Protein AF-0000000085059581 (afdb_homodimer)

Organism: Heterostelium pallidum (strain ATCC 26659 / Pp 5 / PN500) (NCBI:txid670386)

Sequence (306 aa):
MNYNNNEIIKHIQSLVDLETECWNKQNIIPFLNMIHPDMVWPFPPTDRDHDPTTWVFIMGRFNFERWKSMYDEIFSNHYLSHNIRKTLNIKVSKEEDAALAVVDIDTLWIENKTGKPFHWKGRVCKIYTKMTDNKWLFYSQTGALDYSFIKQEMNYNNNEIIKHIQSLVDLETECWNKQNIIPFLNMIHPDMVWPFPPTDRDHDPTTWVFIMGRFNFERWKSMYDEIFSNHYLSHNIRKTLNIKVSKEEDAALAVVDIDTLWIENKTGKPFHWKGRVCKIYTKMTDNKWLFYSQTGALDYSFIKQE

Solvent-accessible surface area (backbone atoms only — not comparable to full-atom values): 16461 Å² total; per-residue (Å²): 131,61,70,67,52,54,55,49,48,53,50,52,50,49,54,56,48,45,42,55,48,18,63,76,67,65,44,58,61,71,43,60,68,36,44,34,74,70,22,46,52,58,31,38,84,43,33,70,46,77,56,61,86,64,40,40,51,83,69,25,34,55,40,72,67,64,52,48,52,54,53,48,47,48,56,73,47,26,46,79,74,46,75,48,71,45,78,77,47,71,50,66,19,91,77,68,30,21,36,37,37,28,31,40,38,42,34,34,32,30,30,68,88,79,61,48,77,49,71,50,49,27,38,27,40,40,31,31,25,47,44,97,87,68,47,70,25,44,44,42,50,53,39,45,31,57,60,88,76,62,74,77,122,131,60,69,68,52,55,55,48,48,53,50,52,49,51,55,55,49,46,41,54,47,17,62,75,67,67,45,57,61,71,45,60,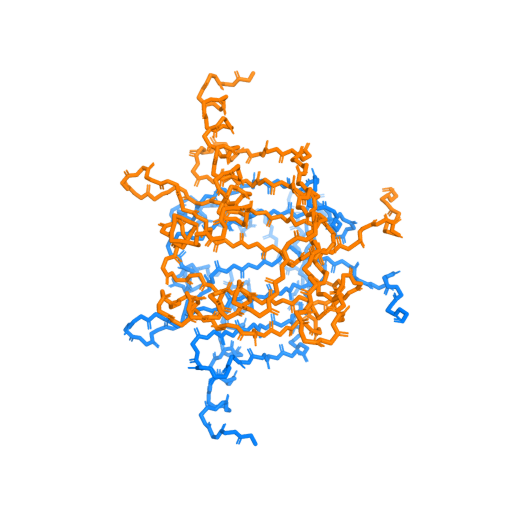70,35,42,35,75,68,22,47,51,57,30,40,85,43,34,70,44,78,57,62,87,62,41,42,54,85,71,25,33,55,39,73,68,63,53,48,52,54,53,48,48,48,54,73,47,28,46,76,74,44,76,47,73,44,77,77,48,71,49,66,17,90,78,68,30,20,36,39,38,27,31,40,37,42,33,33,30,31,30,68,90,79,60,48,79,48,74,50,50,26,38,28,40,39,29,32,25,46,42,96,87,68,47,70,25,44,45,42,50,54,40,45,32,56,59,87,76,60,75,75,122

Radius of gyration: 19.6 Å; Cα contacts (8 Å, |Δi|>4): 640; chains: 2; bounding box: 45×64×43 Å

Secondary structure (DSSP, 8-state):
--HHHHHHHHHHHHHHHHHHHHHHHT--HHHHHTB-TT-EEEE-SSTT--SGGG-EEEEEE--HHHHHHHHHHHHHHEEEEEEEEEEEEEEE-TTSSEEEEEEEEEEEEEETTT--EEEEEEEEEEEEEE-TTS-EEEEEEPPPB--TT----/--HHHHHHHHHHHHHHHHHHHHHHHT--HHHHHTB-TT-EEEE-SSTT--SGGG-EEEEEE--HHHHHHHHHHHHHHEEEEEEEEEEEEEEE-TTSSEEEEEEEEEEEEEETTT--EEEEEEEEEEEEEE-TTS-EEEEEEPPPB--TT----

Structure (mmCIF, N/CA/C/O backbone):
data_AF-0000000085059581-model_v1
#
loop_
_entity.id
_entity.type
_entity.pdbx_description
1 polymer 'SnoaL-like domain-containing protein'
#
loop_
_atom_site.group_PDB
_atom_site.id
_atom_site.type_symbol
_atom_site.label_atom_id
_atom_site.label_alt_id
_atom_site.label_comp_id
_atom_site.label_asym_id
_atom_site.label_entity_id
_atom_site.label_seq_id
_atom_site.pdbx_PDB_ins_code
_atom_site.Cartn_x
_atom_site.Cartn_y
_atom_site.Cartn_z
_atom_site.occupancy
_atom_site.B_iso_or_equiv
_atom_site.auth_seq_id
_atom_site.auth_comp_id
_atom_site.auth_asym_id
_atom_site.auth_atom_id
_atom_site.pdbx_PDB_model_num
ATOM 1 N N . MET A 1 1 ? 15.859 -14.836 17.203 1 47.12 1 MET A N 1
ATOM 2 C CA . MET A 1 1 ? 15.734 -13.633 16.391 1 47.12 1 MET A CA 1
ATOM 3 C C . MET A 1 1 ? 17.109 -13.156 15.906 1 47.12 1 MET A C 1
ATOM 5 O O . MET A 1 1 ? 18.047 -13.055 16.703 1 47.12 1 MET A O 1
ATOM 9 N N . ASN A 1 2 ? 17.297 -13.164 14.539 1 61.75 2 ASN A N 1
ATOM 10 C CA . ASN A 1 2 ? 18.594 -12.789 13.969 1 61.75 2 ASN A CA 1
ATOM 11 C C . ASN A 1 2 ? 19 -11.375 14.367 1 61.75 2 ASN A C 1
ATOM 13 O O . ASN A 1 2 ? 18.156 -10.469 14.383 1 61.75 2 ASN A O 1
ATOM 17 N N . TYR A 1 3 ? 20.094 -11.227 15.016 1 67.5 3 TYR A N 1
ATOM 18 C CA . TYR A 1 3 ? 20.688 -9.961 15.445 1 67.5 3 TYR A CA 1
ATOM 19 C C . TYR A 1 3 ? 20.438 -8.867 14.414 1 67.5 3 TYR A C 1
ATOM 21 O O . TYR A 1 3 ? 20.109 -7.73 14.773 1 67.5 3 TYR A O 1
ATOM 29 N N . ASN A 1 4 ? 20.5 -9.148 13.258 1 79.19 4 ASN A N 1
ATOM 30 C CA . ASN A 1 4 ? 20.312 -8.195 12.172 1 79.19 4 ASN A CA 1
ATOM 31 C C . ASN A 1 4 ? 18.859 -7.719 12.094 1 79.19 4 ASN A C 1
ATOM 33 O O . ASN A 1 4 ? 18.594 -6.535 11.867 1 79.19 4 ASN A O 1
ATOM 37 N N . ASN A 1 5 ? 18.031 -8.602 12.539 1 87.31 5 ASN A N 1
ATOM 38 C CA . ASN A 1 5 ? 16.609 -8.242 12.539 1 87.31 5 ASN A CA 1
ATOM 39 C C . ASN A 1 5 ? 16.297 -7.242 13.656 1 87.31 5 ASN A C 1
ATOM 41 O O . ASN A 1 5 ? 15.516 -6.309 13.453 1 87.31 5 ASN A O 1
ATOM 45 N N . ASN A 1 6 ? 16.984 -7.375 14.695 1 92.69 6 ASN A N 1
ATOM 46 C CA . ASN A 1 6 ? 16.734 -6.461 15.812 1 92.69 6 ASN A CA 1
ATOM 47 C C . ASN A 1 6 ? 17.188 -5.043 15.477 1 92.69 6 ASN A C 1
ATOM 49 O O . ASN A 1 6 ? 16.516 -4.074 15.82 1 92.69 6 ASN A O 1
ATOM 53 N N . GLU A 1 7 ? 18.312 -4.949 14.875 1 96.31 7 GLU A N 1
ATOM 54 C CA . GLU A 1 7 ? 18.828 -3.635 14.492 1 96.31 7 GLU A CA 1
ATOM 55 C C . GLU A 1 7 ? 17.922 -2.967 13.461 1 96.31 7 GLU A C 1
ATOM 57 O O . GLU A 1 7 ? 17.688 -1.756 13.516 1 96.31 7 GLU A O 1
ATOM 62 N N . ILE A 1 8 ? 17.422 -3.742 12.562 1 97.88 8 ILE A N 1
ATOM 63 C CA . ILE A 1 8 ? 16.516 -3.211 11.555 1 97.88 8 ILE A CA 1
ATOM 64 C C . ILE A 1 8 ? 15.227 -2.744 12.227 1 97.88 8 ILE A C 1
ATOM 66 O O . ILE A 1 8 ? 14.719 -1.662 11.922 1 97.88 8 ILE A O 1
ATOM 70 N N . ILE A 1 9 ? 14.711 -3.521 13.133 1 98.38 9 ILE A N 1
ATOM 71 C CA . ILE A 1 9 ? 13.484 -3.191 13.852 1 98.38 9 ILE A CA 1
ATOM 72 C C . ILE A 1 9 ? 13.664 -1.868 14.594 1 98.38 9 ILE A C 1
ATOM 74 O O . ILE A 1 9 ? 12.789 -0.997 14.539 1 98.38 9 ILE A O 1
ATOM 78 N N . LYS A 1 10 ? 14.758 -1.68 15.242 1 98.19 10 LYS A N 1
ATOM 79 C CA . LYS A 1 10 ? 15.039 -0.43 15.945 1 98.19 10 LYS A CA 1
ATOM 80 C C . LYS A 1 10 ? 15.102 0.744 14.969 1 98.19 10 LYS A C 1
ATOM 82 O O . LYS A 1 10 ? 14.609 1.832 15.266 1 98.19 10 LYS A O 1
ATOM 87 N N . HIS A 1 11 ? 15.742 0.486 13.898 1 98.44 11 HIS A N 1
ATOM 88 C CA . HIS A 1 11 ? 15.844 1.537 12.891 1 98.44 11 HIS A CA 1
ATOM 89 C C . HIS A 1 11 ? 14.477 1.925 12.352 1 98.44 11 HIS A C 1
ATOM 91 O O . HIS A 1 11 ? 14.156 3.111 12.242 1 98.44 11 HIS A O 1
ATOM 97 N N . ILE A 1 12 ? 13.633 0.975 12.016 1 98.69 12 ILE A N 1
ATOM 98 C CA . ILE A 1 12 ? 12.289 1.237 11.516 1 98.69 12 ILE A CA 1
ATOM 99 C C . ILE A 1 12 ? 11.484 1.986 12.578 1 98.69 12 ILE A C 1
ATOM 101 O O . ILE A 1 12 ? 10.781 2.949 12.266 1 98.69 12 ILE A O 1
ATOM 105 N N . GLN A 1 13 ? 11.562 1.557 13.805 1 98.75 13 GLN A N 1
ATOM 106 C CA . GLN A 1 13 ? 10.914 2.287 14.891 1 98.75 13 GLN A CA 1
ATOM 107 C C . GLN A 1 13 ? 11.352 3.748 14.906 1 98.75 13 GLN A C 1
ATOM 109 O O . GLN A 1 13 ? 10.539 4.645 15.125 1 98.75 13 GLN A O 1
ATOM 114 N N . SER A 1 14 ? 12.633 3.961 14.75 1 98.69 14 SER A N 1
ATOM 115 C CA . SER A 1 14 ? 13.141 5.332 14.758 1 98.69 14 SER A CA 1
ATOM 116 C C . SER A 1 14 ? 12.523 6.152 13.633 1 98.69 14 SER A C 1
ATOM 118 O O . SER A 1 14 ? 12.297 7.355 13.789 1 98.69 14 SER A O 1
ATOM 120 N N . LEU A 1 15 ? 12.297 5.578 12.461 1 98.56 15 LEU A N 1
ATOM 121 C CA . LEU A 1 15 ? 11.641 6.273 11.359 1 98.56 15 LEU A CA 1
ATOM 122 C C . LEU A 1 15 ? 10.195 6.605 11.703 1 98.56 15 LEU A C 1
ATOM 124 O O . LEU A 1 15 ? 9.703 7.688 11.383 1 98.56 15 LEU A O 1
ATOM 128 N N . VAL A 1 16 ? 9.484 5.668 12.359 1 98.62 16 VAL A N 1
ATOM 129 C CA . VAL A 1 16 ? 8.133 5.93 12.844 1 98.62 16 VAL A CA 1
ATOM 130 C C . VAL A 1 16 ? 8.156 7.094 13.836 1 98.62 16 VAL A C 1
ATOM 132 O O . VAL A 1 16 ? 7.332 8.008 13.742 1 98.62 16 VAL A O 1
ATOM 135 N N . ASP A 1 17 ? 9.109 7.059 14.742 1 98.62 17 ASP A N 1
ATOM 136 C CA . ASP A 1 17 ? 9.242 8.102 15.75 1 98.62 17 ASP A CA 1
ATOM 137 C C . ASP A 1 17 ? 9.547 9.453 15.109 1 98.62 17 ASP A C 1
ATOM 139 O O . ASP A 1 17 ? 9.086 10.492 15.578 1 98.62 17 ASP A O 1
ATOM 143 N N . LEU A 1 18 ? 10.398 9.422 14.117 1 98.62 18 LEU A N 1
ATOM 144 C CA . LEU A 1 18 ? 10.75 10.648 13.414 1 98.62 18 LEU A CA 1
ATOM 145 C C . LEU A 1 18 ? 9.5 11.328 12.852 1 98.62 18 LEU A C 1
ATOM 147 O O . LEU A 1 18 ? 9.352 12.547 12.961 1 98.62 18 LEU A O 1
ATOM 151 N N . GLU A 1 19 ? 8.641 10.562 12.227 1 97.69 19 GLU A N 1
ATOM 152 C CA . GLU A 1 19 ? 7.395 11.125 11.734 1 97.69 19 GLU A CA 1
ATOM 153 C C . GLU A 1 19 ? 6.582 11.75 12.859 1 97.69 19 GLU A C 1
ATOM 155 O O . GLU A 1 19 ? 6.055 12.859 12.711 1 97.69 19 GLU A O 1
ATOM 160 N N . THR A 1 20 ? 6.434 11.016 13.945 1 97.94 20 THR A N 1
ATOM 161 C CA . THR A 1 20 ? 5.715 11.516 15.109 1 97.94 20 THR A CA 1
ATOM 162 C C . THR A 1 20 ? 6.289 12.859 15.562 1 97.94 20 THR A C 1
ATOM 164 O O . THR A 1 20 ? 5.543 13.812 15.805 1 97.94 20 THR A O 1
ATOM 167 N N . GLU A 1 21 ? 7.578 12.922 15.625 1 98.25 21 GLU A N 1
ATOM 168 C CA . GLU A 1 21 ? 8.25 14.148 16.047 1 98.25 21 GLU A CA 1
ATOM 169 C C . GLU A 1 21 ? 8 15.289 15.062 1 98.25 21 GLU A C 1
ATOM 171 O O . GLU A 1 21 ? 7.855 16.438 15.469 1 98.25 21 GLU A O 1
ATOM 176 N N . CYS A 1 22 ? 8.016 14.992 13.805 1 98.19 22 CYS A N 1
ATOM 177 C CA . CYS A 1 22 ? 7.777 16 12.781 1 98.19 22 CYS A CA 1
ATOM 178 C C . CYS A 1 22 ? 6.41 16.656 12.961 1 98.19 22 CYS A C 1
ATOM 180 O O . CYS A 1 22 ? 6.273 17.875 12.828 1 98.19 22 CYS A O 1
ATOM 182 N N . TRP A 1 23 ? 5.371 15.836 13.242 1 97.38 23 TRP A N 1
ATOM 183 C CA . TRP A 1 23 ? 4.043 16.375 13.516 1 97.38 23 TRP A CA 1
ATOM 184 C C . TRP A 1 23 ? 4.051 17.234 14.773 1 97.38 23 TRP A C 1
ATOM 186 O O . TRP A 1 23 ? 3.535 18.359 14.766 1 97.38 23 TRP A O 1
ATOM 196 N N . ASN A 1 24 ? 4.672 16.734 15.836 1 98.12 24 ASN A N 1
ATOM 197 C CA . ASN A 1 24 ? 4.711 17.422 17.109 1 98.12 24 ASN A CA 1
ATOM 198 C C . ASN A 1 24 ? 5.395 18.781 17 1 98.12 24 ASN A C 1
ATOM 200 O O . ASN A 1 24 ? 4.934 19.766 17.578 1 98.12 24 ASN A O 1
ATOM 204 N N . LYS A 1 25 ? 6.461 18.812 16.25 1 98 25 LYS A N 1
ATOM 205 C CA . LYS A 1 25 ? 7.266 20.016 16.141 1 98 25 LYS A CA 1
ATOM 206 C C . LYS A 1 25 ? 6.809 20.875 14.969 1 98 25 LYS A C 1
ATOM 208 O O . LYS A 1 25 ? 7.344 21.953 14.734 1 98 25 LYS A O 1
ATOM 213 N N . GLN A 1 26 ? 5.879 20.344 14.188 1 97.19 26 GLN A N 1
ATOM 214 C CA . GLN A 1 26 ? 5.363 21.016 13 1 97.19 26 GLN A CA 1
ATOM 215 C C . GLN A 1 26 ? 6.496 21.406 12.055 1 97.19 26 GLN A C 1
ATOM 217 O O . GLN A 1 26 ? 6.551 22.547 11.594 1 97.19 26 GLN A O 1
ATOM 222 N N . ASN A 1 27 ? 7.438 20.578 11.922 1 97.81 27 ASN A N 1
ATOM 223 C CA . ASN A 1 27 ? 8.508 20.594 10.938 1 97.81 27 ASN A CA 1
ATOM 224 C C . ASN A 1 27 ? 8.516 19.312 10.102 1 97.81 27 ASN A C 1
ATOM 226 O O . ASN A 1 27 ? 9.094 18.312 10.508 1 97.81 27 ASN A O 1
ATOM 230 N N . ILE A 1 28 ? 7.996 19.453 8.852 1 97.94 28 ILE A N 1
ATOM 231 C CA . ILE A 1 28 ? 7.652 18.25 8.094 1 97.94 28 ILE A CA 1
ATOM 232 C C . ILE A 1 28 ? 8.859 17.781 7.285 1 97.94 28 ILE A C 1
ATOM 234 O O . ILE A 1 28 ? 8.859 16.688 6.734 1 97.94 28 ILE A O 1
ATOM 238 N N . ILE A 1 29 ? 9.906 18.516 7.227 1 98.5 29 ILE A N 1
ATOM 239 C CA . ILE A 1 29 ? 11.008 18.328 6.285 1 98.5 29 ILE A CA 1
ATOM 240 C C . ILE A 1 29 ? 11.68 16.984 6.531 1 98.5 29 ILE A C 1
ATOM 242 O O . ILE A 1 29 ? 11.891 16.203 5.594 1 98.5 29 ILE A O 1
ATOM 246 N N . PRO A 1 30 ? 12.016 16.656 7.797 1 98.5 30 PRO A N 1
ATOM 247 C CA . PRO A 1 30 ? 12.656 15.352 7.996 1 98.5 30 PRO A CA 1
ATOM 248 C C . PRO A 1 30 ? 11.789 14.188 7.535 1 98.5 30 PRO A C 1
ATOM 250 O O . PRO A 1 30 ? 12.305 13.203 6.996 1 98.5 30 PRO A O 1
ATOM 253 N N . PHE A 1 31 ? 10.469 14.258 7.766 1 98.56 31 PHE A N 1
ATOM 254 C CA . PHE A 1 31 ? 9.547 13.219 7.316 1 98.56 31 PHE A CA 1
ATOM 255 C C . PHE A 1 31 ? 9.539 13.125 5.797 1 98.56 31 PHE A C 1
ATOM 257 O O . PHE A 1 31 ? 9.672 12.031 5.238 1 98.56 31 PHE A O 1
ATOM 264 N N . LEU A 1 32 ? 9.453 14.234 5.094 1 98.62 32 LEU A N 1
ATOM 265 C CA . LEU A 1 32 ? 9.43 14.258 3.635 1 98.62 32 LEU A CA 1
ATOM 266 C C . LEU A 1 32 ? 10.711 13.656 3.066 1 98.62 32 LEU A C 1
ATOM 268 O O . LEU A 1 32 ? 10.688 13.016 2.012 1 98.62 32 LEU A O 1
ATOM 272 N N . ASN A 1 33 ? 11.797 13.812 3.773 1 98.44 33 ASN A N 1
ATOM 273 C CA . ASN A 1 33 ? 13.094 13.336 3.297 1 98.44 33 ASN A CA 1
ATOM 274 C C . ASN A 1 33 ? 13.18 11.812 3.352 1 98.44 33 ASN A C 1
ATOM 276 O O . ASN A 1 33 ? 14.055 11.211 2.713 1 98.44 33 ASN A O 1
ATOM 280 N N . MET A 1 34 ? 12.383 11.211 4.125 1 98.31 34 MET A N 1
ATOM 281 C CA . MET A 1 34 ? 12.477 9.758 4.211 1 98.31 34 MET A CA 1
ATOM 282 C C . MET A 1 34 ? 11.453 9.094 3.289 1 98.31 34 MET A C 1
ATOM 284 O O . MET A 1 34 ? 11.383 7.867 3.215 1 98.31 34 MET A O 1
ATOM 288 N N . ILE A 1 35 ? 10.625 9.812 2.562 1 98.56 35 ILE A N 1
ATOM 289 C CA . ILE A 1 35 ? 9.617 9.266 1.657 1 98.56 35 ILE A CA 1
ATOM 290 C C . ILE A 1 35 ? 10.273 8.852 0.344 1 98.56 35 ILE A C 1
ATOM 292 O O . ILE A 1 35 ? 11.117 9.578 -0.192 1 98.56 35 ILE A O 1
ATOM 296 N N . HIS A 1 36 ? 9.984 7.691 -0.13 1 98.56 36 HIS A N 1
ATOM 297 C CA . HIS A 1 36 ? 10.445 7.262 -1.444 1 98.56 36 HIS A CA 1
ATOM 298 C C . HIS A 1 36 ? 9.984 8.227 -2.531 1 98.56 36 HIS A C 1
ATOM 300 O O . HIS A 1 36 ? 8.82 8.617 -2.57 1 98.56 36 HIS A O 1
ATOM 306 N N . PRO A 1 37 ? 10.805 8.594 -3.455 1 97.31 37 PRO A N 1
ATOM 307 C CA . PRO A 1 37 ? 10.477 9.656 -4.414 1 97.31 37 PRO A CA 1
ATOM 308 C C . PRO A 1 37 ? 9.336 9.266 -5.355 1 97.31 37 PRO A C 1
ATOM 310 O O . PRO A 1 37 ? 8.727 10.133 -5.98 1 97.31 37 PRO A O 1
ATOM 313 N N . ASP A 1 38 ? 9.023 7.988 -5.469 1 98 38 ASP A N 1
ATOM 314 C CA . ASP A 1 38 ? 7.988 7.551 -6.398 1 98 38 ASP A CA 1
ATOM 315 C C . ASP A 1 38 ? 6.727 7.129 -5.648 1 98 38 ASP A C 1
ATOM 317 O O . ASP A 1 38 ? 5.855 6.461 -6.211 1 98 38 ASP A O 1
ATOM 321 N N . MET A 1 39 ? 6.633 7.504 -4.402 1 97.88 39 MET A N 1
ATOM 322 C CA . MET A 1 39 ? 5.508 7.078 -3.574 1 97.88 39 MET A CA 1
ATOM 323 C C . MET A 1 39 ? 4.199 7.68 -4.082 1 97.88 39 MET A C 1
ATOM 325 O O . MET A 1 39 ? 4.152 8.859 -4.441 1 97.88 39 MET A O 1
ATOM 329 N N . VAL A 1 40 ? 3.246 6.852 -4.18 1 96.88 40 VAL A N 1
ATOM 330 C CA . VAL A 1 40 ? 1.854 7.23 -4.402 1 96.88 40 VAL A CA 1
ATOM 331 C C . VAL A 1 40 ? 0.995 6.762 -3.232 1 96.88 40 VAL A C 1
ATOM 333 O O . VAL A 1 40 ? 1.164 5.645 -2.738 1 96.88 40 VAL A O 1
ATOM 336 N N . TRP A 1 41 ? 0.145 7.574 -2.816 1 93.62 41 TRP A N 1
ATOM 337 C CA . TRP A 1 41 ? -0.578 7.266 -1.587 1 93.62 41 TRP A CA 1
ATOM 338 C C . TRP A 1 41 ? -2.076 7.477 -1.77 1 93.62 41 TRP A C 1
ATOM 340 O O . TRP A 1 41 ? -2.592 8.57 -1.521 1 93.62 41 TRP A O 1
ATOM 350 N N . PRO A 1 42 ? -2.805 6.453 -2.18 1 95.31 42 PRO A N 1
ATOM 351 C CA . PRO A 1 42 ? -4.266 6.535 -2.094 1 95.31 42 PRO A CA 1
ATOM 352 C C . PRO A 1 42 ? -4.777 6.465 -0.657 1 95.31 42 PRO A C 1
ATOM 354 O O . PRO A 1 42 ? -4.215 5.738 0.167 1 95.31 42 PRO A O 1
ATOM 357 N N . PHE A 1 43 ? -5.863 7.18 -0.379 1 92.25 43 PHE A N 1
ATOM 358 C CA . PHE A 1 43 ? -6.387 7.285 0.978 1 92.25 43 PHE A CA 1
ATOM 359 C C . PHE A 1 43 ? -7.855 6.879 1.023 1 92.25 43 PHE A C 1
ATOM 361 O O . PHE A 1 43 ? -8.617 7.184 0.102 1 92.25 43 PHE A O 1
ATOM 368 N N . PRO A 1 44 ? -8.18 6.172 2.199 1 95.19 44 PRO A N 1
ATOM 369 C CA . PRO A 1 44 ? -9.617 6.09 2.486 1 95.19 44 PRO A CA 1
ATOM 370 C C . PRO A 1 44 ? -10.203 7.422 2.934 1 95.19 44 PRO A C 1
ATOM 372 O O . PRO A 1 44 ? -9.586 8.148 3.717 1 95.19 44 PRO A O 1
ATOM 375 N N . PRO A 1 45 ? -11.352 7.793 2.439 1 94.38 45 PRO A N 1
ATOM 376 C CA . PRO A 1 45 ? -11.953 9.062 2.846 1 94.38 45 PRO A CA 1
ATOM 377 C C . PRO A 1 45 ? -12.211 9.141 4.352 1 94.38 45 PRO A C 1
ATOM 379 O O . PRO A 1 45 ? -12.07 10.211 4.949 1 94.38 45 PRO A O 1
ATOM 382 N N . THR A 1 46 ? -12.617 8.047 4.902 1 92.94 46 THR A N 1
ATOM 383 C CA . THR A 1 46 ? -12.789 7.949 6.348 1 92.94 46 THR A CA 1
ATOM 384 C C . THR A 1 46 ? -12.148 6.672 6.883 1 92.94 46 THR A C 1
ATOM 386 O O . THR A 1 46 ? -11.758 5.793 6.105 1 92.94 46 THR A O 1
ATOM 389 N N . ASP A 1 47 ? -12.109 6.555 8.195 1 93.56 47 ASP A N 1
ATOM 390 C CA . ASP A 1 47 ? -11.5 5.379 8.812 1 93.56 47 ASP A CA 1
ATOM 391 C C . ASP A 1 47 ? -12.414 4.16 8.695 1 93.56 47 ASP A C 1
ATOM 393 O O . ASP A 1 47 ? -12.016 3.047 9.047 1 93.56 47 ASP A O 1
ATOM 397 N N . ARG A 1 48 ? -13.523 4.324 8.094 1 91.94 48 ARG A N 1
ATOM 398 C CA . ARG A 1 48 ? -14.469 3.225 7.926 1 91.94 48 ARG A CA 1
ATOM 399 C C . ARG A 1 48 ? -14.477 2.719 6.488 1 91.94 48 ARG A C 1
ATOM 401 O O . ARG A 1 48 ? -15.062 1.677 6.191 1 91.94 48 ARG A O 1
ATOM 408 N N . ASP A 1 49 ? -13.828 3.416 5.645 1 93.31 49 ASP A N 1
ATOM 409 C CA . ASP A 1 49 ? -13.82 3.066 4.227 1 93.31 49 ASP A CA 1
ATOM 410 C C . ASP A 1 49 ? -12.719 2.059 3.914 1 93.31 49 ASP A C 1
ATOM 412 O O . ASP A 1 49 ? -11.758 2.381 3.217 1 93.31 49 ASP A O 1
ATOM 416 N N . HIS A 1 50 ? -12.891 0.852 4.324 1 94 50 HIS A N 1
ATOM 417 C CA . HIS A 1 50 ? -11.914 -0.213 4.152 1 94 50 HIS A CA 1
ATOM 418 C C . HIS A 1 50 ? -11.812 -0.644 2.693 1 94 50 HIS A C 1
ATOM 420 O O . HIS A 1 50 ? -10.734 -1.019 2.225 1 94 50 HIS A O 1
ATOM 426 N N . ASP A 1 51 ? -12.953 -0.64 1.962 1 94.62 51 ASP A N 1
ATOM 427 C CA . ASP A 1 51 ? -12.992 -1.071 0.568 1 94.62 51 ASP A CA 1
ATOM 428 C C . ASP A 1 51 ? -12.297 -0.06 -0.339 1 94.62 51 ASP A C 1
ATOM 430 O O . ASP A 1 51 ? -12.719 1.096 -0.427 1 94.62 51 ASP A O 1
ATOM 434 N N . PRO A 1 52 ? -11.281 -0.47 -1.071 1 95.81 52 PRO A N 1
ATOM 435 C CA . PRO A 1 52 ? -10.492 0.481 -1.859 1 95.81 52 PRO A CA 1
ATOM 436 C C . PRO A 1 52 ? -11.273 1.075 -3.025 1 95.81 52 PRO A C 1
ATOM 438 O O . PRO A 1 52 ? -10.812 2.021 -3.668 1 95.81 52 PRO A O 1
ATOM 441 N N . THR A 1 53 ? -12.477 0.593 -3.326 1 95.94 53 THR A N 1
ATOM 442 C CA . THR A 1 53 ? -13.289 1.204 -4.367 1 95.94 53 THR A CA 1
ATOM 443 C C . THR A 1 53 ? -13.625 2.648 -4.012 1 95.94 53 THR A C 1
ATOM 445 O O . THR A 1 53 ? -13.977 3.445 -4.887 1 95.94 53 THR A O 1
ATOM 448 N N . THR A 1 54 ? -13.461 2.959 -2.756 1 95.56 54 THR A N 1
ATOM 449 C CA . THR A 1 54 ? -13.812 4.305 -2.32 1 95.56 54 THR A CA 1
ATOM 450 C C . THR A 1 54 ? -12.57 5.176 -2.186 1 95.56 54 THR A C 1
ATOM 452 O O . THR A 1 54 ? -12.672 6.387 -1.978 1 95.56 54 THR A O 1
ATOM 455 N N . TRP A 1 55 ? -11.414 4.617 -2.248 1 96.44 55 TRP A N 1
ATOM 456 C CA . TRP A 1 55 ? -10.172 5.344 -1.979 1 96.44 55 TRP A CA 1
ATOM 457 C C . TRP A 1 55 ? -9.906 6.383 -3.064 1 96.44 55 TRP A C 1
ATOM 459 O O . TRP A 1 55 ? -10.359 6.23 -4.203 1 96.44 55 TRP A O 1
ATOM 469 N N . VAL A 1 56 ? -9.195 7.402 -2.682 1 95.5 56 VAL A N 1
ATOM 470 C CA . VAL A 1 56 ? -8.922 8.523 -3.578 1 95.5 56 VAL A CA 1
ATOM 471 C C . VAL A 1 56 ? -7.473 8.969 -3.432 1 95.5 56 VAL A C 1
ATOM 473 O O . VAL A 1 56 ? -6.812 8.633 -2.445 1 95.5 56 VAL A O 1
ATOM 476 N N . PHE A 1 57 ? -7.031 9.648 -4.465 1 95.25 57 PHE A N 1
ATOM 477 C CA . PHE A 1 57 ? -5.758 10.359 -4.355 1 95.25 57 PHE A CA 1
ATOM 478 C C . PHE A 1 57 ? -5.98 11.812 -3.971 1 95.25 57 PHE A C 1
ATOM 480 O O . PHE A 1 57 ? -6.719 12.539 -4.645 1 95.25 57 PHE A O 1
ATOM 487 N N . ILE A 1 58 ? -5.336 12.148 -2.936 1 91.75 58 ILE A N 1
ATOM 488 C CA . ILE A 1 58 ? -5.418 13.547 -2.518 1 91.75 58 ILE A CA 1
ATOM 489 C C . ILE A 1 58 ? -4.152 14.281 -2.939 1 91.75 58 ILE A C 1
ATOM 491 O O . ILE A 1 58 ? -4.203 15.461 -3.301 1 91.75 58 ILE A O 1
ATOM 495 N N . MET A 1 59 ? -3.061 13.609 -2.988 1 93.19 59 MET A N 1
ATOM 496 C CA . MET A 1 59 ? -1.777 14.289 -3.15 1 93.19 59 MET A CA 1
ATOM 497 C C . MET A 1 59 ? -1.055 13.797 -4.398 1 93.19 59 MET A C 1
ATOM 499 O O . MET A 1 59 ? -0.045 14.367 -4.805 1 93.19 59 MET A O 1
ATOM 503 N N . GLY A 1 60 ? -1.569 12.734 -5.035 1 94.56 60 GLY A N 1
ATOM 504 C CA . GLY A 1 60 ? -0.871 12.164 -6.176 1 94.56 60 GLY A CA 1
ATOM 505 C C . GLY A 1 60 ? 0.45 11.516 -5.801 1 94.56 60 GLY A C 1
ATOM 506 O O . GLY A 1 60 ? 0.606 11.008 -4.688 1 94.56 60 GLY A O 1
ATOM 507 N N . ARG A 1 61 ? 1.374 11.469 -6.805 1 97.38 61 ARG A N 1
ATOM 508 C CA . ARG A 1 61 ? 2.729 10.992 -6.551 1 97.38 61 ARG A CA 1
ATOM 509 C C . ARG A 1 61 ? 3.52 12 -5.723 1 97.38 61 ARG A C 1
ATOM 511 O O . ARG A 1 61 ? 3.316 13.211 -5.852 1 97.38 61 ARG A O 1
ATOM 518 N N . PHE A 1 62 ? 4.426 11.484 -4.941 1 98.19 62 PHE A N 1
ATOM 519 C CA . PHE A 1 62 ? 5.219 12.328 -4.055 1 98.19 62 PHE A CA 1
ATOM 520 C C . PHE A 1 62 ? 5.902 13.445 -4.836 1 98.19 62 PHE A C 1
ATOM 522 O O . PHE A 1 62 ? 6.543 13.195 -5.859 1 98.19 62 PHE A O 1
ATOM 529 N N . ASN A 1 63 ? 5.613 14.586 -4.461 1 97.19 63 ASN A N 1
ATOM 530 C CA . ASN A 1 63 ? 6.258 15.828 -4.852 1 97.19 63 ASN A CA 1
ATOM 531 C C . ASN A 1 63 ? 6.617 16.688 -3.637 1 97.19 63 ASN A C 1
ATOM 533 O O . ASN A 1 63 ? 5.734 17.156 -2.926 1 97.19 63 ASN A O 1
ATOM 537 N N . PHE A 1 64 ? 7.93 16.812 -3.5 1 98.06 64 PHE A N 1
ATOM 538 C CA . PHE A 1 64 ? 8.43 17.391 -2.264 1 98.06 64 PHE A CA 1
ATOM 539 C C . PHE A 1 64 ? 7.766 18.734 -1.991 1 98.06 64 PHE A C 1
ATOM 541 O O . PHE A 1 64 ? 7.207 18.953 -0.913 1 98.06 64 PHE A O 1
ATOM 548 N N . GLU A 1 65 ? 7.742 19.625 -2.936 1 97.81 65 GLU A N 1
ATOM 549 C CA . GLU A 1 65 ? 7.215 20.984 -2.734 1 97.81 65 GLU A CA 1
ATOM 550 C C . GLU A 1 65 ? 5.699 20.953 -2.562 1 97.81 65 GLU A C 1
ATOM 552 O O . GLU A 1 65 ? 5.156 21.656 -1.703 1 97.81 65 GLU A O 1
ATOM 557 N N . ARG A 1 66 ? 5.039 20.188 -3.355 1 97.25 66 ARG A N 1
ATOM 558 C CA . ARG A 1 66 ? 3.588 20.094 -3.268 1 97.25 66 ARG A CA 1
ATOM 559 C C . ARG A 1 66 ? 3.154 19.547 -1.913 1 97.25 66 ARG A C 1
ATOM 561 O O . ARG A 1 66 ? 2.266 20.094 -1.267 1 97.25 66 ARG A O 1
ATOM 568 N N . TRP A 1 67 ? 3.775 18.469 -1.472 1 97.56 67 TRP A N 1
ATOM 569 C CA . TRP A 1 67 ? 3.412 17.859 -0.2 1 97.56 67 TRP A CA 1
ATOM 570 C C . TRP A 1 67 ? 3.791 18.75 0.97 1 97.56 67 TRP A C 1
ATOM 572 O O . TRP A 1 67 ? 3.018 18.906 1.918 1 97.56 67 TRP A O 1
ATOM 582 N N . LYS A 1 68 ? 4.965 19.344 0.827 1 98.25 68 LYS A N 1
ATOM 583 C CA . LYS A 1 68 ? 5.379 20.281 1.857 1 98.25 68 LYS A CA 1
ATOM 584 C C . LYS A 1 68 ? 4.355 21.406 2.018 1 98.25 68 LYS A C 1
ATOM 586 O O . LYS A 1 68 ? 3.973 21.75 3.137 1 98.25 68 LYS A O 1
ATOM 591 N N . SER A 1 69 ? 3.977 21.984 0.954 1 97.69 69 SER A N 1
ATOM 592 C CA . SER A 1 69 ? 3.025 23.094 0.975 1 97.69 69 SER A CA 1
ATOM 593 C C . SER A 1 69 ? 1.715 22.688 1.64 1 97.69 69 SER A C 1
ATOM 595 O O . SER A 1 69 ? 1.146 23.453 2.424 1 97.69 69 SER A O 1
ATOM 597 N N . MET A 1 70 ? 1.261 21.547 1.34 1 95.69 70 MET A N 1
ATOM 598 C CA . MET A 1 70 ? 0.016 21.031 1.913 1 95.69 70 MET A CA 1
ATOM 599 C C . MET A 1 70 ? 0.134 20.891 3.426 1 95.69 70 MET A C 1
ATOM 601 O O . MET A 1 70 ? -0.755 21.312 4.168 1 95.69 70 MET A O 1
ATOM 605 N N . TYR A 1 71 ? 1.209 20.328 3.924 1 96.88 71 TYR A N 1
ATOM 606 C CA . TYR A 1 71 ? 1.392 20.125 5.355 1 96.88 71 TYR A CA 1
ATOM 607 C C . TYR A 1 71 ? 1.631 21.453 6.066 1 96.88 71 TYR A C 1
ATOM 609 O O . TYR A 1 71 ? 1.136 21.672 7.176 1 96.88 71 TYR A O 1
ATOM 617 N N . ASP A 1 72 ? 2.354 22.312 5.402 1 97.56 72 ASP A N 1
ATOM 618 C CA . ASP A 1 72 ? 2.551 23.656 5.961 1 97.56 72 ASP A CA 1
ATOM 619 C C . ASP A 1 72 ? 1.219 24.375 6.137 1 97.56 72 ASP A C 1
ATOM 621 O O . ASP A 1 72 ? 1.038 25.125 7.098 1 97.56 72 ASP A O 1
ATOM 625 N N . GLU A 1 73 ? 0.41 24.172 5.207 1 97 73 GLU A N 1
ATOM 626 C CA . GLU A 1 73 ? -0.918 24.766 5.316 1 97 73 GLU A CA 1
ATOM 627 C C . GLU A 1 73 ? -1.659 24.25 6.543 1 97 73 GLU A C 1
ATOM 629 O O . GLU A 1 73 ? -2.311 25.016 7.254 1 97 73 GLU A O 1
ATOM 634 N N . ILE A 1 74 ? -1.585 22.984 6.762 1 96.69 74 ILE A N 1
ATOM 635 C CA . ILE A 1 74 ? -2.195 22.406 7.953 1 96.69 74 ILE A CA 1
ATOM 636 C C . ILE A 1 74 ? -1.585 23.047 9.203 1 96.69 74 ILE A C 1
ATOM 638 O O . ILE A 1 74 ? -2.307 23.484 10.102 1 96.69 74 ILE A O 1
ATOM 642 N N . PHE A 1 75 ? -0.295 23.141 9.258 1 97.62 75 PHE A N 1
ATOM 643 C CA . PHE A 1 75 ? 0.413 23.672 10.422 1 97.62 75 PHE A CA 1
ATOM 644 C C . PHE A 1 75 ? 0.038 25.125 10.656 1 97.62 75 PHE A C 1
ATOM 646 O O . PHE A 1 75 ? -0.087 25.562 11.805 1 97.62 75 PHE A O 1
ATOM 653 N N . SER A 1 76 ? -0.165 25.828 9.578 1 97.88 76 SER A N 1
ATOM 654 C CA . SER A 1 76 ? -0.442 27.25 9.68 1 97.88 76 SER A CA 1
ATOM 655 C C . SER A 1 76 ? -1.882 27.5 10.109 1 97.88 76 SER A C 1
ATOM 657 O O . SER A 1 76 ? -2.162 28.484 10.812 1 97.88 76 SER A O 1
ATOM 659 N N . ASN A 1 77 ? -2.766 26.594 9.742 1 98.06 77 ASN A N 1
ATOM 660 C CA . ASN A 1 77 ? -4.184 26.875 9.906 1 98.06 77 ASN A CA 1
ATOM 661 C C . ASN A 1 77 ? -4.789 26.094 11.062 1 98.06 77 ASN A C 1
ATOM 663 O O . ASN A 1 77 ? -5.965 26.266 11.391 1 98.06 77 ASN A O 1
ATOM 667 N N . HIS A 1 78 ? -4 25.266 11.625 1 98.06 78 HIS A N 1
ATOM 668 C CA . HIS A 1 78 ? -4.48 24.422 12.711 1 98.06 78 HIS A CA 1
ATOM 669 C C . HIS A 1 78 ? -3.479 24.375 13.859 1 98.06 78 HIS A C 1
ATOM 671 O O . HIS A 1 78 ? -2.285 24.609 13.656 1 98.06 78 HIS A O 1
ATOM 677 N N . TYR A 1 79 ? -3.967 24.125 15 1 98 79 TYR A N 1
ATOM 678 C CA . TYR A 1 79 ? -3.059 23.734 16.078 1 98 79 TYR A CA 1
ATOM 679 C C . TYR A 1 79 ? -3.227 22.25 16.422 1 98 79 TYR A C 1
ATOM 681 O O . TYR A 1 79 ? -4.312 21.688 16.25 1 98 79 TYR A O 1
ATOM 689 N N . LEU A 1 80 ? -2.191 21.641 16.906 1 98.25 80 LEU A N 1
ATOM 690 C CA . LEU A 1 80 ? -2.178 20.234 17.266 1 98.25 80 LEU A CA 1
ATOM 691 C C . LEU A 1 80 ? -2.715 20.016 18.672 1 98.25 80 LEU A C 1
ATOM 693 O O . LEU A 1 80 ? -2.104 20.469 19.656 1 98.25 80 LEU A O 1
ATOM 697 N N . SER A 1 81 ? -3.859 19.422 18.766 1 98.44 81 SER A N 1
ATOM 698 C CA . SER A 1 81 ? -4.406 19.094 20.078 1 98.44 81 SER A CA 1
ATOM 699 C C . SER A 1 81 ? -3.648 17.938 20.719 1 98.44 81 SER A C 1
ATOM 701 O O . SER A 1 81 ? -3.186 18.047 21.859 1 98.44 81 SER A O 1
ATOM 703 N N . HIS A 1 82 ? -3.602 16.844 20.031 1 98.38 82 HIS A N 1
ATOM 704 C CA . HIS A 1 82 ? -2.799 15.711 20.484 1 98.38 82 HIS A CA 1
ATOM 705 C C . HIS A 1 82 ? -2.328 14.867 19.297 1 98.38 82 HIS A C 1
ATOM 707 O O . HIS A 1 82 ? -2.896 14.945 18.203 1 98.38 82 HIS A O 1
ATOM 713 N N . ASN A 1 83 ? -1.284 14.234 19.484 1 98.44 83 ASN A N 1
ATOM 714 C CA . ASN A 1 83 ? -0.714 13.273 18.547 1 98.44 83 ASN A CA 1
ATOM 715 C C . ASN A 1 83 ? -0.211 12.023 19.266 1 98.44 83 ASN A C 1
ATOM 717 O O . ASN A 1 83 ? 0.937 11.977 19.703 1 98.44 83 ASN A O 1
ATOM 721 N N . ILE A 1 84 ? -1.056 11.031 19.266 1 98.06 84 ILE A N 1
ATOM 722 C CA . ILE A 1 84 ? -0.75 9.773 19.938 1 98.06 84 ILE A CA 1
ATOM 723 C C . ILE A 1 84 ? -0.494 8.68 18.906 1 98.06 84 ILE A C 1
ATOM 725 O O . ILE A 1 84 ? -1.327 8.445 18.031 1 98.06 84 ILE A O 1
ATOM 729 N N . ARG A 1 85 ? 0.641 8.117 18.953 1 97.5 85 ARG A N 1
ATOM 730 C CA . ARG A 1 85 ? 1.017 7.039 18.062 1 97.5 85 ARG A CA 1
ATOM 731 C C . ARG A 1 85 ? 1.588 5.852 18.828 1 97.5 85 ARG A C 1
ATOM 733 O O . ARG A 1 85 ? 2.49 6.02 19.656 1 97.5 85 ARG A O 1
ATOM 740 N N . LYS A 1 86 ? 1.056 4.762 18.641 1 98.31 86 LYS A N 1
ATOM 741 C CA . LYS A 1 86 ? 1.511 3.529 19.281 1 98.31 86 LYS A CA 1
ATOM 742 C C . LYS A 1 86 ? 1.864 2.471 18.234 1 98.31 86 LYS A C 1
ATOM 744 O O . LYS A 1 86 ? 0.998 2.016 17.484 1 98.31 86 LYS A O 1
ATOM 749 N N . THR A 1 87 ? 3.111 2.104 18.188 1 98.62 87 THR A N 1
ATOM 750 C CA . THR A 1 87 ? 3.527 1.012 17.312 1 98.62 87 THR A CA 1
ATOM 751 C C . THR A 1 87 ? 3.088 -0.334 17.891 1 98.62 87 THR A C 1
ATOM 753 O O . THR A 1 87 ? 3.426 -0.675 19.016 1 98.62 87 THR A O 1
ATOM 756 N N . LEU A 1 88 ? 2.359 -1.098 17.109 1 98.25 88 LEU A N 1
ATOM 757 C CA . LEU A 1 88 ? 1.849 -2.393 17.547 1 98.25 88 LEU A CA 1
ATOM 758 C C . LEU A 1 88 ? 2.832 -3.508 17.219 1 98.25 88 LEU A C 1
ATOM 760 O O . LEU A 1 88 ? 2.99 -4.457 17.984 1 98.25 88 LEU A O 1
ATOM 764 N N . ASN A 1 89 ? 3.406 -3.391 16.047 1 96.75 89 ASN A N 1
ATOM 765 C CA . ASN A 1 89 ? 4.383 -4.387 15.625 1 96.75 89 ASN A CA 1
ATOM 766 C C . ASN A 1 89 ? 5.227 -3.877 14.453 1 96.75 89 ASN A C 1
ATOM 768 O O . ASN A 1 89 ? 4.816 -2.957 13.742 1 96.75 89 ASN A O 1
ATOM 772 N N . ILE A 1 90 ? 6.363 -4.414 14.383 1 98.31 90 ILE A N 1
ATOM 773 C CA . ILE A 1 90 ? 7.266 -4.23 13.25 1 98.31 90 ILE A CA 1
ATOM 774 C C . ILE A 1 90 ? 7.73 -5.594 12.742 1 98.31 90 ILE A C 1
ATOM 776 O O . ILE A 1 90 ? 8.18 -6.434 13.523 1 98.31 90 ILE A O 1
ATOM 780 N N . LYS A 1 91 ? 7.578 -5.801 11.461 1 97.88 91 LYS A N 1
ATOM 781 C CA . LYS A 1 91 ? 8.031 -7.035 10.828 1 97.88 91 LYS A CA 1
ATOM 782 C C . LYS A 1 91 ? 9.055 -6.75 9.727 1 97.88 91 LYS A C 1
ATOM 784 O O . LYS A 1 91 ? 8.93 -5.762 9 1 97.88 91 LYS A O 1
ATOM 789 N N . VAL A 1 92 ? 10 -7.637 9.68 1 98 92 VAL A N 1
ATOM 790 C CA . VAL A 1 92 ? 11.07 -7.543 8.695 1 98 92 VAL A CA 1
ATOM 791 C C . VAL A 1 92 ? 11.062 -8.781 7.801 1 98 92 VAL A C 1
ATOM 793 O O . VAL A 1 92 ? 10.828 -9.891 8.273 1 98 92 VAL A O 1
ATOM 796 N N . SER A 1 93 ? 11.289 -8.555 6.504 1 97.5 93 SER A N 1
ATOM 797 C CA . SER A 1 93 ? 11.375 -9.688 5.59 1 97.5 93 SER A CA 1
ATOM 798 C C . SER A 1 93 ? 12.562 -10.586 5.934 1 97.5 93 SER A C 1
ATOM 800 O O . SER A 1 93 ? 13.516 -10.141 6.574 1 97.5 93 SER A O 1
ATOM 802 N N . LYS A 1 94 ? 12.438 -11.82 5.465 1 95.56 94 LYS A N 1
ATOM 803 C CA . LYS A 1 94 ? 13.555 -12.75 5.641 1 95.56 94 LYS A CA 1
ATOM 804 C C . LYS A 1 94 ? 14.805 -12.234 4.941 1 95.56 94 LYS A C 1
ATOM 806 O O . LYS A 1 94 ? 15.922 -12.438 5.434 1 95.56 94 LYS A O 1
ATOM 811 N N . GLU A 1 95 ? 14.648 -11.547 3.869 1 95.5 95 GLU A N 1
ATOM 812 C CA . GLU A 1 95 ? 15.734 -11.008 3.062 1 95.5 95 GLU A CA 1
ATOM 813 C C . GLU A 1 95 ? 16.312 -9.734 3.688 1 95.5 95 GLU A C 1
ATOM 815 O O . GLU A 1 95 ? 17.312 -9.203 3.219 1 95.5 95 GLU A O 1
ATOM 820 N N . GLU A 1 96 ? 15.594 -9.219 4.707 1 96.94 96 GLU A N 1
ATOM 821 C CA . GLU A 1 96 ? 16 -8.023 5.438 1 96.94 96 GLU A CA 1
ATOM 822 C C . GLU A 1 96 ? 16.031 -6.797 4.523 1 96.94 96 GLU A C 1
ATOM 824 O O . GLU A 1 96 ? 16.891 -5.926 4.672 1 96.94 96 GLU A O 1
ATOM 829 N N . ASP A 1 97 ? 15.156 -6.742 3.564 1 97.5 97 ASP A N 1
ATOM 830 C CA . ASP A 1 97 ? 15.133 -5.645 2.602 1 97.5 97 ASP A CA 1
ATOM 831 C C . ASP A 1 97 ? 13.75 -5 2.531 1 97.5 97 ASP A C 1
ATOM 833 O O . ASP A 1 97 ? 13.508 -4.121 1.702 1 97.5 97 ASP A O 1
ATOM 837 N N . ALA A 1 98 ? 12.891 -5.418 3.33 1 98.06 98 ALA A N 1
ATOM 838 C CA . ALA A 1 98 ? 11.547 -4.867 3.482 1 98.06 98 ALA A CA 1
ATOM 839 C C . ALA A 1 98 ? 11.109 -4.887 4.945 1 98.06 98 ALA A C 1
ATOM 841 O O . ALA A 1 98 ? 11.492 -5.781 5.703 1 98.06 98 ALA A O 1
ATOM 842 N N . ALA A 1 99 ? 10.297 -3.945 5.328 1 98.5 99 ALA A N 1
ATOM 843 C CA . ALA A 1 99 ? 9.75 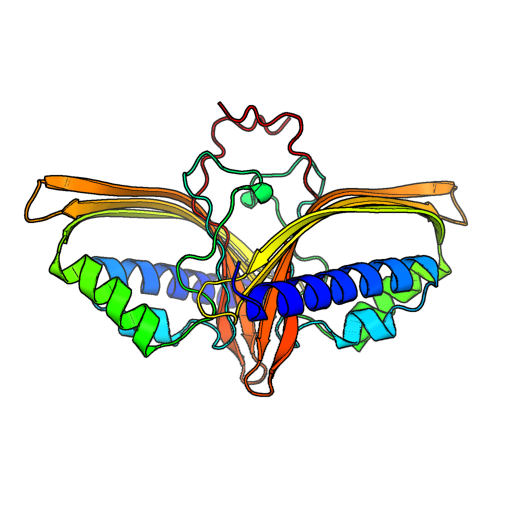-3.912 6.68 1 98.5 99 ALA A CA 1
ATOM 844 C C . ALA A 1 99 ? 8.391 -3.219 6.703 1 98.5 99 ALA A C 1
ATOM 846 O O . ALA A 1 99 ? 8.086 -2.398 5.832 1 98.5 99 ALA A O 1
ATOM 847 N N . LEU A 1 100 ? 7.566 -3.588 7.617 1 98.31 100 LEU A N 1
ATOM 848 C CA . LEU A 1 100 ? 6.332 -2.854 7.871 1 98.31 100 LEU A CA 1
ATOM 849 C C . LEU A 1 100 ? 6.184 -2.539 9.359 1 98.31 100 LEU A C 1
ATOM 851 O O . LEU A 1 100 ? 6.668 -3.293 10.203 1 98.31 100 LEU A O 1
ATOM 855 N N . ALA A 1 101 ? 5.664 -1.441 9.656 1 98.69 101 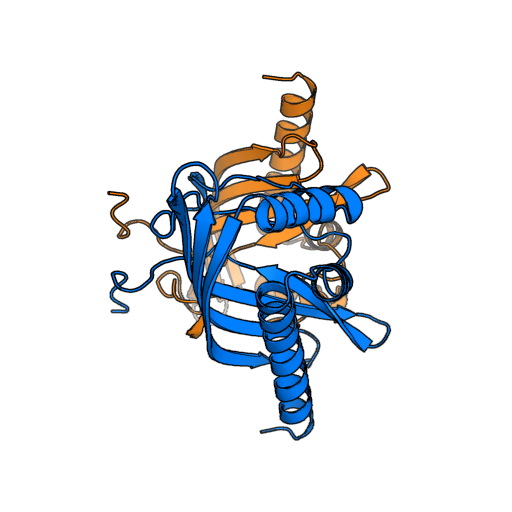ALA A N 1
ATOM 856 C CA . ALA A 1 101 ? 5.27 -1.036 11 1 98.69 101 ALA A CA 1
ATOM 857 C C . ALA A 1 101 ? 3.771 -0.766 11.078 1 98.69 101 ALA A C 1
ATOM 859 O O . ALA A 1 101 ? 3.236 0.027 10.297 1 98.69 101 ALA A O 1
ATOM 860 N N . VAL A 1 102 ? 3.107 -1.47 11.906 1 98.62 102 VAL A N 1
ATOM 861 C CA . VAL A 1 102 ? 1.695 -1.22 12.18 1 98.62 102 VAL A CA 1
ATOM 862 C C . VAL A 1 102 ? 1.556 -0.266 13.367 1 98.62 102 VAL A C 1
ATOM 864 O O . VAL A 1 102 ? 2.074 -0.536 14.453 1 98.62 102 VAL A O 1
ATOM 867 N N . VAL A 1 103 ? 0.87 0.828 13.148 1 98.62 103 VAL A N 1
ATOM 868 C CA . VAL A 1 103 ? 0.84 1.911 14.125 1 98.62 103 VAL A CA 1
ATOM 869 C C . VAL A 1 103 ? -0.598 2.381 14.336 1 98.62 103 VAL A C 1
ATOM 871 O O . VAL A 1 103 ? -1.301 2.693 13.367 1 98.62 103 VAL A O 1
ATOM 874 N N . ASP A 1 104 ? -1.075 2.402 15.586 1 98.31 104 ASP A N 1
ATOM 875 C CA . ASP A 1 104 ? -2.297 3.129 15.922 1 98.31 104 ASP A CA 1
ATOM 876 C C . ASP A 1 104 ? -2.027 4.625 16.062 1 98.31 104 ASP A C 1
ATOM 878 O O . ASP A 1 104 ? -1.102 5.027 16.766 1 98.31 104 ASP A O 1
ATOM 882 N N . ILE A 1 105 ? -2.838 5.348 15.359 1 98 105 ILE A N 1
ATOM 883 C CA . ILE A 1 105 ? -2.623 6.789 15.414 1 98 105 ILE A CA 1
ATOM 884 C C . ILE A 1 105 ? -3.895 7.48 15.898 1 98 105 ILE A C 1
ATOM 886 O O . ILE A 1 105 ? -5.004 7.012 15.641 1 98 105 ILE A O 1
ATOM 890 N N . ASP A 1 106 ? -3.758 8.477 16.641 1 97.88 106 ASP A N 1
ATOM 891 C CA . ASP A 1 106 ? -4.75 9.445 17.094 1 97.88 106 ASP A CA 1
ATOM 892 C C . ASP A 1 106 ? -4.176 10.859 17.078 1 97.88 106 ASP A C 1
ATOM 894 O O . ASP A 1 106 ? -3.594 11.305 18.078 1 97.88 106 ASP A O 1
ATOM 898 N N . THR A 1 107 ? -4.312 11.484 15.938 1 97.75 107 THR A N 1
ATOM 899 C CA . THR A 1 107 ? -3.809 12.844 15.734 1 97.75 107 THR A CA 1
ATOM 900 C C . THR A 1 107 ? -4.957 13.812 15.492 1 97.75 107 THR A C 1
ATOM 902 O O . THR A 1 107 ? -5.684 13.695 14.508 1 97.75 107 THR A O 1
ATOM 905 N N . LEU A 1 108 ? -5.094 14.711 16.375 1 98.38 108 LEU A N 1
ATOM 906 C CA . LEU A 1 108 ? -6.184 15.672 16.266 1 98.38 108 LEU A CA 1
ATOM 907 C C . LEU A 1 108 ? -5.648 17.078 16.078 1 98.38 108 LEU A C 1
ATOM 909 O O . LEU A 1 108 ? -4.926 17.594 16.938 1 98.38 108 LEU A O 1
ATOM 913 N N . TRP A 1 109 ? -5.988 17.625 14.906 1 97.81 109 TRP A N 1
ATOM 914 C CA . TRP A 1 109 ? -5.785 19.031 14.617 1 97.81 109 TRP A CA 1
ATOM 915 C C . TRP A 1 109 ? -7.09 19.812 14.781 1 97.81 109 TRP A C 1
ATOM 917 O O . TRP A 1 109 ? -8.164 19.312 14.445 1 97.81 109 TRP A O 1
ATOM 927 N N . ILE A 1 110 ? -6.992 21.047 15.266 1 98.56 110 ILE A N 1
ATOM 928 C CA . ILE A 1 110 ? -8.141 21.922 15.383 1 98.56 110 ILE A CA 1
ATOM 929 C C . ILE A 1 110 ? -7.914 23.188 14.539 1 98.56 110 ILE A C 1
ATOM 931 O O . ILE A 1 110 ? -6.895 23.859 14.688 1 98.56 110 ILE A O 1
ATOM 935 N N . GLU A 1 111 ? -8.82 23.422 13.688 1 98.19 111 GLU A N 1
ATOM 936 C CA . GLU A 1 111 ? -8.703 24.609 12.836 1 98.19 111 GLU A CA 1
ATOM 937 C C . GLU A 1 111 ? -8.781 25.891 13.664 1 98.19 111 GLU A C 1
ATOM 939 O O . GLU A 1 111 ? -9.703 26.078 14.453 1 98.19 111 GLU A O 1
ATOM 944 N N . ASN A 1 112 ? -7.875 26.797 13.422 1 97.94 112 ASN A N 1
ATOM 945 C CA . ASN A 1 112 ? -7.742 28.016 14.227 1 97.94 112 ASN A CA 1
ATOM 946 C C . ASN A 1 112 ? -8.977 28.891 14.125 1 97.94 112 ASN A C 1
ATOM 948 O O . ASN A 1 112 ? -9.477 29.406 15.133 1 97.94 112 ASN A O 1
ATOM 952 N N . LYS A 1 113 ? -9.508 29.062 12.977 1 97.5 113 LYS A N 1
ATOM 953 C CA . LYS A 1 113 ? -10.562 30.047 12.719 1 97.5 113 LYS A CA 1
ATOM 954 C C . LYS A 1 113 ? -11.922 29.5 13.148 1 97.5 113 LYS A C 1
ATOM 956 O O . LYS A 1 113 ? -12.727 30.234 13.734 1 97.5 113 LYS A O 1
ATOM 961 N N . THR A 1 114 ? -12.195 28.266 12.922 1 97.31 114 THR A N 1
ATOM 962 C CA . THR A 1 114 ? -13.555 27.766 13.062 1 97.31 114 THR A CA 1
ATOM 963 C C . THR A 1 114 ? -13.664 26.828 14.266 1 97.31 114 THR A C 1
ATOM 965 O O . THR A 1 114 ? -14.766 26.516 14.719 1 97.31 114 THR A O 1
ATOM 968 N N . GLY A 1 115 ? -12.539 26.312 14.664 1 97.75 115 GLY A N 1
ATOM 969 C CA . GLY A 1 115 ? -12.555 25.344 15.75 1 97.75 115 GLY A CA 1
ATOM 970 C C . GLY A 1 115 ? -12.953 23.953 15.297 1 97.75 115 GLY A C 1
ATOM 971 O O . GLY A 1 115 ? -13.117 23.047 16.125 1 97.75 115 GLY A O 1
ATOM 972 N N . LYS A 1 116 ? -13.086 23.719 14.016 1 97.81 116 LYS A N 1
ATOM 973 C CA . LYS A 1 116 ? -13.484 22.422 13.492 1 97.81 116 LYS A CA 1
ATOM 974 C C . LYS A 1 116 ? -12.352 21.406 13.602 1 97.81 116 LYS A C 1
ATOM 976 O O . LYS A 1 116 ? -11.195 21.734 13.312 1 97.81 116 LYS A O 1
ATOM 981 N N . PRO A 1 117 ? -12.727 20.172 13.945 1 97.5 117 PRO A N 1
ATOM 982 C CA . PRO A 1 117 ? -11.688 19.141 14.078 1 97.5 117 PRO A CA 1
ATOM 983 C C . PRO A 1 117 ? -11.25 18.578 12.727 1 97.5 117 PRO A C 1
ATOM 985 O O . PRO A 1 117 ? -12.07 18.422 11.82 1 97.5 117 PRO A O 1
ATOM 988 N N . PHE A 1 118 ? -9.961 18.344 12.625 1 95.5 118 PHE A N 1
ATOM 989 C CA . PHE A 1 118 ? -9.32 17.547 11.586 1 95.5 118 PHE A CA 1
ATOM 990 C C . PHE A 1 118 ? -8.602 16.344 12.195 1 95.5 118 PHE A C 1
ATOM 992 O O . PHE A 1 118 ? -7.5 16.484 12.727 1 95.5 118 PHE A O 1
ATOM 999 N N . HIS A 1 119 ? -9.211 15.242 12.102 1 96.38 119 HIS A N 1
ATOM 1000 C CA . HIS A 1 119 ? -8.852 14.109 12.945 1 96.38 119 HIS A CA 1
ATOM 1001 C C . HIS A 1 119 ? -8.383 12.922 12.109 1 96.38 119 HIS A C 1
ATOM 1003 O O . HIS A 1 119 ? -9.125 12.43 11.258 1 96.38 119 HIS A O 1
ATOM 1009 N N . TRP A 1 120 ? -7.141 12.562 12.281 1 94.44 120 TRP A N 1
ATOM 1010 C CA . TRP A 1 120 ? -6.625 11.297 11.773 1 94.44 120 TRP A CA 1
ATOM 1011 C C . TRP A 1 120 ? -6.59 10.234 12.875 1 94.44 120 TRP A C 1
ATOM 1013 O O . TRP A 1 120 ? -5.766 10.312 13.789 1 94.44 120 TRP A O 1
ATOM 1023 N N . LYS A 1 121 ? -7.477 9.336 12.742 1 96.5 121 LYS A N 1
ATOM 1024 C CA . LYS A 1 121 ? -7.582 8.281 13.75 1 96.5 121 LYS A CA 1
ATOM 1025 C C . LYS A 1 121 ? -7.777 6.918 13.102 1 96.5 121 LYS A C 1
ATOM 1027 O O . LYS A 1 121 ? -8.547 6.781 12.148 1 96.5 121 LYS A O 1
ATOM 1032 N N . GLY A 1 122 ? -7.051 5.957 13.578 1 97.06 122 GLY A N 1
ATOM 1033 C CA . GLY A 1 122 ? -7.141 4.586 13.094 1 97.06 122 GLY A CA 1
ATOM 1034 C C . GLY A 1 122 ? -5.812 3.855 13.125 1 97.06 122 GLY A C 1
ATOM 1035 O O . GLY A 1 122 ? -4.91 4.227 13.883 1 97.06 122 GLY A O 1
ATOM 1036 N N . ARG A 1 123 ? -5.777 2.768 12.531 1 97.69 123 ARG A N 1
ATOM 1037 C CA . ARG A 1 123 ? -4.566 1.959 12.406 1 97.69 123 ARG A CA 1
ATOM 1038 C C . ARG A 1 123 ? -3.982 2.066 11 1 97.69 123 ARG A C 1
ATOM 1040 O O . ARG A 1 123 ? -4.715 2.006 10.008 1 97.69 123 ARG A O 1
ATOM 1047 N N . VAL A 1 124 ? -2.67 2.307 10.898 1 97.25 124 VAL A N 1
ATOM 1048 C CA . VAL A 1 124 ? -1.973 2.422 9.625 1 97.25 124 VAL A CA 1
ATOM 1049 C C . VAL A 1 124 ? -0.913 1.328 9.508 1 97.25 124 VAL A C 1
ATOM 1051 O O . VAL A 1 124 ? -0.354 0.892 10.523 1 97.25 124 VAL A O 1
ATOM 1054 N N . CYS A 1 125 ? -0.718 0.831 8.367 1 97 125 CYS A N 1
ATOM 1055 C CA . CYS A 1 125 ? 0.427 -0.014 8.047 1 97 125 CYS A CA 1
ATOM 1056 C C . CYS A 1 125 ? 1.456 0.751 7.223 1 97 125 CYS A C 1
ATOM 1058 O O . CYS A 1 125 ? 1.211 1.07 6.059 1 97 125 CYS A O 1
ATOM 1060 N N . LYS A 1 126 ? 2.582 1.087 7.773 1 98 126 LYS A N 1
ATOM 1061 C CA . LYS A 1 126 ? 3.688 1.782 7.117 1 98 126 LYS A CA 1
ATOM 1062 C C . LYS A 1 126 ? 4.695 0.792 6.539 1 98 126 LYS A C 1
ATOM 1064 O O . LYS A 1 126 ? 5.211 -0.066 7.258 1 98 126 LYS A O 1
ATOM 1069 N N . ILE A 1 127 ? 4.969 0.924 5.293 1 98.19 127 ILE A N 1
ATOM 1070 C CA . ILE A 1 127 ? 5.812 -0.036 4.59 1 98.19 127 ILE A CA 1
ATOM 1071 C C . ILE A 1 127 ? 7.109 0.642 4.148 1 98.19 127 ILE A C 1
ATOM 1073 O O . ILE A 1 127 ? 7.086 1.752 3.613 1 98.19 127 ILE A O 1
ATOM 1077 N N . TYR A 1 128 ? 8.195 -0.016 4.422 1 98.69 128 TYR A N 1
ATOM 1078 C CA . TYR A 1 128 ? 9.523 0.513 4.141 1 98.69 128 TYR A CA 1
ATOM 1079 C C . TYR A 1 128 ? 10.297 -0.425 3.221 1 98.69 128 TYR A C 1
ATOM 1081 O O . TYR A 1 128 ? 10.18 -1.647 3.326 1 98.69 128 TYR A O 1
ATOM 1089 N N . THR A 1 129 ? 11.078 0.137 2.348 1 98.69 129 THR A N 1
ATOM 1090 C CA . THR A 1 129 ? 11.953 -0.6 1.442 1 98.69 129 THR A CA 1
ATOM 1091 C C . THR A 1 129 ? 13.414 -0.221 1.675 1 98.69 129 THR A C 1
ATOM 1093 O O . THR A 1 129 ? 13.727 0.945 1.926 1 98.69 129 THR A O 1
ATOM 1096 N N . LYS A 1 130 ? 14.266 -1.203 1.688 1 98.19 130 LYS A N 1
ATOM 1097 C CA . LYS A 1 130 ? 15.695 -0.946 1.731 1 98.19 130 LYS A CA 1
ATOM 1098 C C . LYS A 1 130 ? 16.25 -0.691 0.332 1 98.19 130 LYS A C 1
ATOM 1100 O O . LYS A 1 130 ? 16.219 -1.575 -0.526 1 98.19 130 LYS A O 1
ATOM 1105 N N . MET A 1 131 ? 16.781 0.45 0.143 1 97.69 131 MET A N 1
ATOM 1106 C CA . MET A 1 131 ? 17.344 0.849 -1.145 1 97.69 131 MET A CA 1
ATOM 1107 C C . MET A 1 131 ? 18.703 0.193 -1.373 1 97.69 131 MET A C 1
ATOM 1109 O O . MET A 1 131 ? 19.266 -0.406 -0.458 1 97.69 131 MET A O 1
ATOM 1113 N N . THR A 1 132 ? 19.203 0.305 -2.623 1 94.19 132 THR A N 1
ATOM 1114 C CA . THR A 1 132 ? 20.469 -0.318 -2.996 1 94.19 132 THR A CA 1
ATOM 1115 C C . THR A 1 132 ? 21.625 0.317 -2.236 1 94.19 132 THR A C 1
ATOM 1117 O O . THR A 1 132 ? 22.672 -0.308 -2.055 1 94.19 132 THR A O 1
ATOM 1120 N N . ASP A 1 133 ? 21.516 1.558 -1.804 1 95.44 133 ASP A N 1
ATOM 1121 C CA . ASP A 1 133 ? 22.547 2.223 -1.013 1 95.44 133 ASP A CA 1
ATOM 1122 C C . ASP A 1 133 ? 22.344 1.957 0.479 1 95.44 133 ASP A C 1
ATOM 1124 O O . ASP A 1 133 ? 22.953 2.633 1.318 1 95.44 133 ASP A O 1
ATOM 1128 N N . ASN A 1 134 ? 21.453 1.065 0.836 1 95.5 134 ASN A N 1
ATOM 1129 C CA . ASN A 1 134 ? 21.203 0.559 2.182 1 95.5 134 ASN A CA 1
ATOM 1130 C C . ASN A 1 134 ? 20.344 1.53 2.998 1 95.5 134 ASN A C 1
ATOM 1132 O O . ASN A 1 134 ? 20.109 1.305 4.184 1 95.5 134 ASN A O 1
ATOM 1136 N N . LYS A 1 135 ? 19.875 2.574 2.391 1 97.44 135 LYS A N 1
ATOM 1137 C CA . LYS A 1 135 ? 18.938 3.471 3.068 1 97.44 135 LYS A CA 1
ATOM 1138 C C . LYS A 1 135 ? 17.531 2.893 3.076 1 97.44 135 LYS A C 1
ATOM 1140 O O . LYS A 1 135 ? 17.078 2.311 2.084 1 97.44 135 LYS A O 1
ATOM 1145 N N . TRP A 1 136 ? 16.875 3.062 4.191 1 98.5 136 TRP A N 1
ATOM 1146 C CA . TRP A 1 136 ? 15.469 2.693 4.281 1 98.5 136 TRP A CA 1
ATOM 1147 C C . TRP A 1 136 ? 14.578 3.885 3.961 1 98.5 136 TRP A C 1
ATOM 1149 O O . TRP A 1 136 ? 14.734 4.961 4.539 1 98.5 136 TRP A O 1
ATOM 1159 N N . LEU A 1 137 ? 13.648 3.693 3.031 1 98.75 137 LEU A N 1
ATOM 1160 C CA . LEU A 1 137 ? 12.703 4.746 2.67 1 98.75 137 LEU A CA 1
ATOM 1161 C C . LEU A 1 137 ? 11.273 4.305 2.928 1 98.75 137 LEU A C 1
ATOM 1163 O O . LEU A 1 137 ? 10.953 3.119 2.809 1 98.75 137 LEU A O 1
ATOM 1167 N N . PHE A 1 138 ? 10.461 5.27 3.342 1 98.69 138 PHE A N 1
ATOM 1168 C CA . PHE A 1 138 ? 9.016 5.082 3.451 1 98.69 138 PHE A CA 1
ATOM 1169 C C . PHE A 1 138 ? 8.391 4.906 2.072 1 98.69 138 PHE A C 1
ATOM 1171 O O . PHE A 1 138 ? 8.367 5.84 1.271 1 98.69 138 PHE A O 1
ATOM 1178 N N . TYR A 1 139 ? 7.871 3.744 1.834 1 98.19 139 TYR A N 1
ATOM 1179 C CA . TYR A 1 139 ? 7.523 3.334 0.479 1 98.19 139 TYR A CA 1
ATOM 1180 C C . TYR A 1 139 ? 6.027 3.475 0.232 1 98.19 139 TYR A C 1
ATOM 1182 O O . TYR A 1 139 ? 5.605 3.908 -0.844 1 98.19 139 TYR A O 1
ATOM 1190 N N . SER A 1 140 ? 5.254 3.059 1.198 1 96.12 140 SER A N 1
ATOM 1191 C CA . SER A 1 140 ? 3.799 3.127 1.093 1 96.12 140 SER A CA 1
ATOM 1192 C C . SER A 1 140 ? 3.139 2.99 2.461 1 96.12 140 SER A C 1
ATOM 1194 O O . SER A 1 140 ? 3.803 2.664 3.447 1 96.12 140 SER A O 1
ATOM 1196 N N . GLN A 1 141 ? 1.926 3.271 2.531 1 94.81 141 GLN A N 1
ATOM 1197 C CA . GLN A 1 141 ? 1.137 2.977 3.723 1 94.81 141 GLN A CA 1
ATOM 1198 C C . GLN A 1 141 ? -0.337 2.791 3.373 1 94.81 141 GLN A C 1
ATOM 1200 O O . GLN A 1 141 ? -0.811 3.307 2.357 1 94.81 141 GLN A O 1
ATOM 1205 N N . THR A 1 142 ? -0.95 2.129 4.262 1 90.38 142 THR A N 1
ATOM 1206 C CA . THR A 1 142 ? -2.406 2.123 4.191 1 90.38 142 THR A CA 1
ATOM 1207 C C . THR A 1 142 ? -2.98 3.42 4.75 1 90.38 142 THR A C 1
ATOM 1209 O O . THR A 1 142 ? -2.295 4.148 5.473 1 90.38 142 THR A O 1
ATOM 1212 N N . GLY A 1 143 ? -4.16 3.867 4.383 1 90.62 143 GLY A N 1
ATOM 1213 C CA . GLY A 1 143 ? -4.832 4.918 5.129 1 90.62 143 GLY A CA 1
ATOM 1214 C C . GLY A 1 143 ? -5.219 4.496 6.535 1 90.62 143 GLY A C 1
ATOM 1215 O O . GLY A 1 143 ? -5.105 3.32 6.887 1 90.62 143 GLY A O 1
ATOM 1216 N N . ALA A 1 144 ? -5.398 5.449 7.387 1 95.62 144 ALA A N 1
ATOM 1217 C CA . ALA A 1 144 ? -5.879 5.16 8.734 1 95.62 144 ALA A CA 1
ATOM 1218 C C . ALA A 1 144 ? -7.254 4.504 8.695 1 95.62 144 ALA A C 1
ATOM 1220 O O . ALA A 1 144 ? -8.219 5.102 8.219 1 95.62 144 ALA A O 1
ATOM 1221 N N . LEU A 1 145 ? -7.273 3.297 9.211 1 96.06 14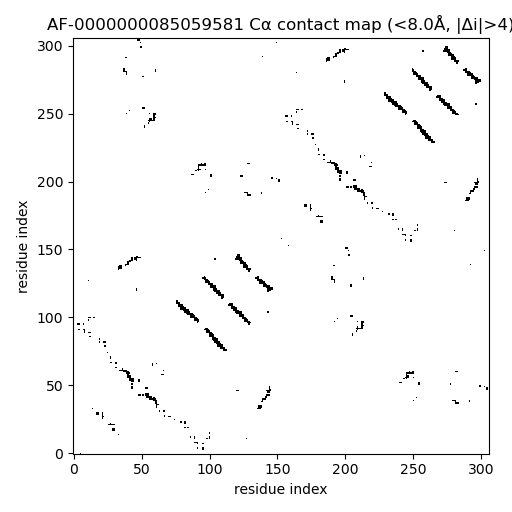5 LEU A N 1
ATOM 1222 C CA . LEU A 1 145 ? -8.516 2.531 9.172 1 96.06 145 LEU A CA 1
ATOM 1223 C C . LEU A 1 145 ? -8.867 1.984 10.555 1 96.06 145 LEU A C 1
ATOM 1225 O O . LEU A 1 145 ? -7.973 1.615 11.32 1 96.06 145 LEU A O 1
ATOM 1229 N N . ASP A 1 146 ? -10.141 1.927 10.812 1 94.88 146 ASP A N 1
ATOM 1230 C CA . ASP A 1 146 ? -10.656 1.36 12.055 1 94.88 146 ASP A CA 1
ATOM 1231 C C . ASP A 1 146 ? -10.977 -0.122 11.891 1 94.88 146 ASP A C 1
ATOM 1233 O O . ASP A 1 146 ? -11.906 -0.484 11.172 1 94.88 146 ASP A O 1
ATOM 1237 N N . TYR A 1 147 ? -10.234 -0.947 12.555 1 91.5 147 TYR A N 1
ATOM 1238 C CA . TYR A 1 147 ? -10.422 -2.389 12.43 1 91.5 147 TYR A CA 1
ATOM 1239 C C . TYR A 1 147 ? -11.211 -2.938 13.617 1 91.5 147 TYR A C 1
ATOM 1241 O O . TYR A 1 147 ? -11.344 -4.152 13.766 1 91.5 147 TYR A O 1
ATOM 1249 N N . SER A 1 148 ? -11.711 -2.123 14.5 1 84.94 148 SER A N 1
ATOM 1250 C CA . SER A 1 148 ? -12.375 -2.539 15.727 1 84.94 148 SER A CA 1
ATOM 1251 C C . SER A 1 148 ? -13.633 -3.342 15.438 1 84.94 148 SER A C 1
ATOM 1253 O O . SER A 1 148 ? -14.094 -4.121 16.281 1 84.94 148 SER A O 1
ATOM 1255 N N . PHE A 1 149 ? -14.078 -3.236 14.312 1 77.25 149 PHE A N 1
ATOM 1256 C CA . PHE A 1 149 ? -15.344 -3.893 13.984 1 77.25 149 PHE A CA 1
ATOM 1257 C C . PHE A 1 149 ? -15.102 -5.152 13.164 1 77.25 149 PHE A C 1
ATOM 1259 O O . PHE A 1 149 ? -16.031 -5.895 12.859 1 77.25 149 PHE A O 1
ATOM 1266 N N . ILE A 1 150 ? -13.945 -5.285 12.68 1 73.38 150 ILE A N 1
ATOM 1267 C CA . ILE A 1 150 ? -13.641 -6.43 11.828 1 73.38 150 ILE A CA 1
ATOM 1268 C C . ILE A 1 150 ? -13.312 -7.645 12.695 1 73.38 150 ILE A C 1
ATOM 1270 O O . ILE A 1 150 ? -12.398 -7.594 13.531 1 73.38 150 ILE A O 1
ATOM 1274 N N . LYS A 1 151 ? -14.336 -8.508 12.977 1 60.25 151 LYS A N 1
ATOM 1275 C CA . LYS A 1 151 ? -14.188 -9.719 13.781 1 60.25 151 LYS A CA 1
ATOM 1276 C C . LYS A 1 151 ? -13.172 -10.672 13.148 1 60.25 151 LYS A C 1
ATOM 1278 O O . LYS A 1 151 ? -13.258 -10.984 11.961 1 60.25 151 LYS A O 1
ATOM 1283 N N . GLN A 1 152 ? -12 -10.695 13.547 1 53.41 152 GLN A N 1
ATOM 1284 C CA . GLN A 1 152 ? -11.117 -11.773 13.109 1 53.41 152 GLN A CA 1
ATOM 1285 C C . GLN A 1 152 ? -11.664 -13.141 13.5 1 53.41 152 GLN A C 1
ATOM 1287 O O . GLN A 1 152 ? -11.844 -13.422 14.688 1 53.41 152 GLN A O 1
ATOM 1292 N N . GLU A 1 153 ? -12.586 -13.609 12.781 1 45.78 153 GLU A N 1
ATOM 1293 C CA . GLU A 1 153 ? -12.992 -14.953 13.195 1 45.78 153 GLU A CA 1
ATOM 1294 C C . GLU A 1 153 ? -11.852 -15.945 13.055 1 45.78 153 GLU A C 1
ATOM 1296 O O . GLU A 1 153 ? -11 -15.805 12.172 1 45.78 153 GLU A O 1
ATOM 1301 N N . MET B 1 1 ? -14.977 14.594 -17.828 1 47.03 1 MET B N 1
ATOM 1302 C CA . MET B 1 1 ? -13.789 13.766 -17.641 1 47.03 1 MET B CA 1
ATOM 1303 C C . MET B 1 1 ? -12.68 14.18 -18.609 1 47.03 1 MET B C 1
ATOM 1305 O O . MET B 1 1 ? -12.914 14.305 -19.812 1 47.03 1 MET B O 1
ATOM 1309 N N . ASN B 1 2 ? -11.516 14.703 -18.031 1 62.03 2 ASN B N 1
ATOM 1310 C CA . ASN B 1 2 ? -10.414 15.195 -18.844 1 62.03 2 ASN B CA 1
ATOM 1311 C C . ASN B 1 2 ? -9.883 14.109 -19.781 1 62.03 2 ASN B C 1
ATOM 1313 O O . ASN B 1 2 ? -9.742 12.953 -19.391 1 62.03 2 ASN B O 1
ATOM 1317 N N . TYR B 1 3 ? -9.93 14.32 -21.078 1 67.19 3 TYR B N 1
ATOM 1318 C CA . TYR B 1 3 ? -9.422 13.453 -22.125 1 67.19 3 TYR B CA 1
ATOM 1319 C C . TYR B 1 3 ? -8.156 12.734 -21.688 1 67.19 3 TYR B C 1
ATOM 1321 O O . TYR B 1 3 ? -7.984 11.539 -21.953 1 67.19 3 TYR B O 1
ATOM 1329 N N . ASN B 1 4 ? -7.34 13.336 -21.016 1 77.75 4 ASN B N 1
ATOM 1330 C CA . ASN B 1 4 ? -6.082 12.766 -20.531 1 77.75 4 ASN B CA 1
ATOM 1331 C C . ASN B 1 4 ? -6.32 11.68 -19.484 1 77.75 4 ASN B C 1
ATOM 1333 O O . ASN B 1 4 ? -5.645 10.648 -19.5 1 77.75 4 ASN B O 1
ATOM 1337 N N . ASN B 1 5 ? -7.426 11.859 -18.828 1 87.19 5 ASN B N 1
ATOM 1338 C CA . ASN B 1 5 ? -7.766 10.852 -17.828 1 87.19 5 ASN B CA 1
ATOM 1339 C C . ASN B 1 5 ? -8.258 9.562 -18.484 1 87.19 5 ASN B C 1
ATOM 1341 O O . ASN B 1 5 ? -7.914 8.469 -18.031 1 87.19 5 ASN B O 1
ATOM 1345 N N . ASN B 1 6 ? -8.891 9.703 -19.562 1 92.62 6 ASN B N 1
ATOM 1346 C CA . ASN B 1 6 ? -9.398 8.523 -20.25 1 92.62 6 ASN B CA 1
ATOM 1347 C C . ASN B 1 6 ? -8.266 7.676 -20.812 1 92.62 6 ASN B C 1
ATOM 1349 O O . ASN B 1 6 ? -8.305 6.445 -20.75 1 92.62 6 ASN B O 1
ATOM 1353 N N . GLU B 1 7 ? -7.316 8.344 -21.391 1 96.25 7 GLU B N 1
ATOM 1354 C CA . GLU B 1 7 ? -6.176 7.625 -21.953 1 96.25 7 GLU B CA 1
ATOM 1355 C C . GLU B 1 7 ? -5.379 6.918 -20.859 1 96.25 7 GLU B C 1
ATOM 1357 O O . GLU B 1 7 ? -4.906 5.797 -21.047 1 96.25 7 GLU B O 1
ATOM 1362 N N . ILE B 1 8 ? -5.234 7.57 -19.766 1 97.88 8 ILE B N 1
ATOM 1363 C CA . ILE B 1 8 ? -4.52 6.969 -18.641 1 97.88 8 ILE B CA 1
ATOM 1364 C C . ILE B 1 8 ? -5.293 5.758 -18.125 1 97.88 8 ILE B C 1
ATOM 1366 O O . ILE B 1 8 ? -4.707 4.703 -17.859 1 97.88 8 ILE B O 1
ATOM 1370 N N . ILE B 1 9 ? -6.578 5.879 -18 1 98.31 9 ILE B N 1
ATOM 1371 C CA . ILE B 1 9 ? -7.43 4.801 -17.516 1 98.31 9 ILE B CA 1
ATOM 1372 C C . ILE B 1 9 ? -7.293 3.588 -18.438 1 98.31 9 ILE B C 1
ATOM 1374 O O . ILE B 1 9 ? -7.141 2.459 -17.969 1 98.31 9 ILE B O 1
ATOM 1378 N N . LYS B 1 10 ? -7.309 3.783 -19.719 1 98.19 10 LYS B N 1
ATOM 1379 C CA . LYS B 1 10 ? -7.133 2.697 -20.672 1 98.19 10 LYS B CA 1
ATOM 1380 C C . LYS B 1 10 ? -5.766 2.041 -20.516 1 98.19 10 LYS B C 1
ATOM 1382 O O . LYS B 1 10 ? -5.645 0.816 -20.594 1 98.19 10 LYS B O 1
ATOM 1387 N N . HIS B 1 11 ? -4.812 2.877 -20.359 1 98.44 11 HIS B N 1
ATOM 1388 C CA . HIS B 1 11 ? -3.461 2.354 -20.188 1 98.44 11 HIS B CA 1
ATOM 1389 C C . HIS B 1 11 ? -3.354 1.51 -18.922 1 98.44 11 HIS B C 1
ATOM 1391 O O . HIS B 1 11 ? -2.801 0.407 -18.953 1 98.44 11 HIS B O 1
ATOM 1397 N N . ILE B 1 12 ? -3.867 1.978 -17.812 1 98.62 12 ILE B N 1
ATOM 1398 C CA . ILE B 1 12 ? -3.844 1.238 -16.547 1 98.62 12 ILE B CA 1
ATOM 1399 C C . ILE B 1 12 ? -4.605 -0.076 -16.719 1 98.62 12 ILE B C 1
ATOM 1401 O O . ILE B 1 12 ? -4.148 -1.126 -16.266 1 98.62 12 ILE B O 1
ATOM 1405 N N . GLN B 1 13 ? -5.75 -0.036 -17.328 1 98.75 13 GLN B N 1
ATOM 1406 C CA . GLN B 1 13 ? -6.48 -1.267 -17.625 1 98.75 13 GLN B CA 1
ATOM 1407 C C . GLN B 1 13 ? -5.609 -2.254 -18.391 1 98.75 13 GLN B C 1
ATOM 1409 O O . GLN B 1 13 ? -5.633 -3.457 -18.125 1 98.75 13 GLN B O 1
ATOM 1414 N N . SER B 1 14 ? -4.906 -1.743 -19.359 1 98.69 14 SER B N 1
ATOM 1415 C CA . SER B 1 14 ? -4.051 -2.623 -20.156 1 98.69 14 SER B CA 1
ATOM 1416 C C . SER B 1 14 ? -2.986 -3.283 -19.281 1 98.69 14 SER B C 1
ATOM 1418 O O . SER B 1 14 ? -2.592 -4.426 -19.531 1 98.69 14 SER B O 1
ATOM 1420 N N . LEU B 1 15 ? -2.424 -2.596 -18.297 1 98.56 15 LEU B N 1
ATOM 1421 C CA . LEU B 1 15 ? -1.457 -3.178 -17.375 1 98.56 15 LEU B CA 1
ATOM 1422 C C . LEU B 1 15 ? -2.105 -4.262 -16.516 1 98.56 15 LEU B C 1
ATOM 1424 O O . LEU B 1 15 ? -1.494 -5.305 -16.266 1 98.56 15 LEU B O 1
ATOM 1428 N N . VAL B 1 16 ? -3.357 -4.031 -16.062 1 98.56 16 VAL B N 1
ATOM 1429 C CA . VAL B 1 16 ? -4.109 -5.055 -15.344 1 98.56 16 VAL B CA 1
ATOM 1430 C C . VAL B 1 16 ? -4.301 -6.277 -16.234 1 98.56 16 VAL B C 1
ATOM 1432 O O . VAL B 1 16 ? -4.078 -7.41 -15.797 1 98.56 16 VAL B O 1
ATOM 1435 N N . ASP B 1 17 ? -4.668 -6.035 -17.469 1 98.62 17 ASP B N 1
ATOM 1436 C CA . ASP B 1 17 ? -4.895 -7.117 -18.422 1 98.62 17 ASP B CA 1
ATOM 1437 C C . ASP B 1 17 ? -3.605 -7.887 -18.703 1 98.62 17 ASP B C 1
ATOM 1439 O O . ASP B 1 17 ? -3.631 -9.102 -18.891 1 98.62 17 ASP B O 1
ATOM 1443 N N . LEU B 1 18 ? -2.529 -7.168 -18.812 1 98.56 18 LEU B N 1
ATOM 1444 C CA . LEU B 1 18 ? -1.236 -7.805 -19.047 1 98.56 18 LEU B CA 1
ATOM 1445 C C . LEU B 1 18 ? -0.926 -8.82 -17.953 1 98.56 18 LEU B C 1
ATOM 1447 O O . LEU B 1 18 ? -0.469 -9.93 -18.234 1 98.56 18 LEU B O 1
ATOM 1451 N N . GLU B 1 19 ? -1.14 -8.422 -16.719 1 97.56 19 GLU B N 1
ATOM 1452 C CA . GLU B 1 19 ? -0.937 -9.359 -15.617 1 97.56 19 GLU B CA 1
ATOM 1453 C C . GLU B 1 19 ? -1.814 -10.594 -15.781 1 97.56 19 GLU B C 1
ATOM 1455 O O . GLU B 1 19 ? -1.348 -11.719 -15.594 1 97.56 19 GLU B O 1
ATOM 1460 N N . THR B 1 20 ? -3.094 -10.375 -16.047 1 97.88 20 THR B N 1
ATOM 1461 C CA . THR B 1 20 ? -4.023 -11.477 -16.266 1 97.88 20 THR B CA 1
ATOM 1462 C C . THR B 1 20 ? -3.5 -12.422 -17.344 1 97.88 20 THR B C 1
ATOM 1464 O O . THR B 1 20 ? -3.498 -13.641 -17.172 1 97.88 20 THR B O 1
ATOM 1467 N N . GLU B 1 21 ? -3.027 -11.852 -18.406 1 98.19 21 GLU B N 1
ATOM 1468 C CA . GLU B 1 21 ? -2.502 -12.641 -19.516 1 98.19 21 GLU B CA 1
ATOM 1469 C C . GLU B 1 21 ? -1.26 -13.422 -19.109 1 98.19 21 GLU B C 1
ATOM 1471 O O . GLU B 1 21 ? -1.059 -14.555 -19.531 1 98.19 21 GLU B O 1
ATOM 1476 N N . CYS B 1 22 ? -0.408 -12.82 -18.328 1 98.12 22 CYS B N 1
ATOM 1477 C CA . CYS B 1 22 ? 0.806 -13.484 -17.875 1 98.12 22 CYS B CA 1
ATOM 1478 C C . CYS B 1 22 ? 0.473 -14.75 -17.078 1 98.12 22 CYS B C 1
ATOM 1480 O O . CYS B 1 22 ? 1.138 -15.773 -17.234 1 98.12 22 CYS B O 1
ATOM 1482 N N . TRP B 1 23 ? -0.55 -14.672 -16.219 1 97.19 23 TRP B N 1
ATOM 1483 C CA . TRP B 1 23 ? -0.988 -15.852 -15.477 1 97.19 23 TRP B CA 1
ATOM 1484 C C . TRP B 1 23 ? -1.544 -16.906 -16.422 1 97.19 23 TRP B C 1
ATOM 1486 O O . TRP B 1 23 ? -1.178 -18.094 -16.328 1 97.19 23 TRP B O 1
ATOM 1496 N N . ASN B 1 24 ? -2.391 -16.484 -17.344 1 98.06 24 ASN B N 1
ATOM 1497 C CA . ASN B 1 24 ? -3.031 -17.391 -18.281 1 98.06 24 ASN B CA 1
ATOM 1498 C C . ASN B 1 24 ? -2.004 -18.141 -19.125 1 98.06 24 ASN B C 1
ATOM 1500 O O . ASN B 1 24 ? -2.139 -19.344 -19.375 1 98.06 24 ASN B O 1
ATOM 1504 N N . LYS B 1 25 ? -1.023 -17.422 -19.562 1 97.88 25 LYS B N 1
ATOM 1505 C CA . LYS B 1 25 ? -0.025 -17.969 -20.469 1 97.88 25 LYS B CA 1
ATOM 1506 C C . LYS B 1 25 ? 1.145 -18.578 -19.688 1 97.88 25 LYS B C 1
ATOM 1508 O O . LYS B 1 25 ? 2.062 -19.141 -20.297 1 97.88 25 LYS B O 1
ATOM 1513 N N . GLN B 1 26 ? 1.131 -18.375 -18.391 1 97.06 26 GLN B N 1
ATOM 1514 C CA . GLN B 1 26 ? 2.195 -18.844 -17.5 1 97.06 26 GLN B CA 1
ATOM 1515 C C . GLN B 1 26 ? 3.561 -18.344 -17.984 1 97.06 26 GLN B C 1
ATOM 1517 O O 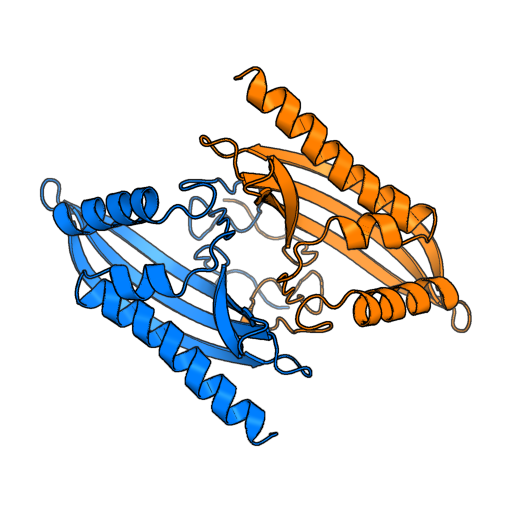. GLN B 1 26 ? 4.508 -19.125 -18.078 1 97.06 26 GLN B O 1
ATOM 1522 N N . ASN B 1 27 ? 3.623 -17.156 -18.406 1 97.81 27 ASN B N 1
ATOM 1523 C CA . ASN B 1 27 ? 4.809 -16.359 -18.719 1 97.81 27 ASN B CA 1
ATOM 1524 C C . ASN B 1 27 ? 4.832 -15.07 -17.906 1 97.81 27 ASN B C 1
ATOM 1526 O O . ASN B 1 27 ? 4.223 -14.078 -18.297 1 97.81 27 ASN B O 1
ATOM 1530 N N . ILE B 1 28 ? 5.68 -15.094 -16.828 1 97.94 28 ILE B N 1
ATOM 1531 C CA . ILE B 1 28 ? 5.562 -14.062 -15.812 1 97.94 28 ILE B CA 1
ATOM 1532 C C . ILE B 1 28 ? 6.422 -12.859 -16.188 1 97.94 28 ILE B C 1
ATOM 1534 O O . ILE B 1 28 ? 6.305 -11.789 -15.578 1 97.94 28 ILE B O 1
ATOM 1538 N N . ILE B 1 29 ? 7.211 -12.922 -17.188 1 98.56 29 ILE B N 1
ATOM 1539 C CA . ILE B 1 29 ? 8.273 -11.961 -17.484 1 98.56 29 ILE B CA 1
ATOM 1540 C C . ILE B 1 29 ? 7.66 -10.594 -17.766 1 98.56 29 ILE B C 1
ATOM 1542 O O . ILE B 1 29 ? 8.086 -9.586 -17.203 1 98.56 29 ILE B O 1
ATOM 1546 N N . PRO B 1 30 ? 6.625 -10.523 -18.641 1 98.5 30 PRO B N 1
ATOM 1547 C CA . PRO B 1 30 ? 6.07 -9.188 -18.891 1 98.5 30 PRO B CA 1
ATOM 1548 C C . PRO B 1 30 ? 5.527 -8.523 -17.625 1 98.5 30 PRO B C 1
ATOM 1550 O O . PRO B 1 30 ? 5.656 -7.309 -17.453 1 98.5 30 PRO B O 1
ATOM 1553 N N . PHE B 1 31 ? 4.879 -9.297 -16.734 1 98.5 31 PHE B N 1
ATOM 1554 C CA . PHE B 1 31 ? 4.375 -8.773 -15.469 1 98.5 31 PHE B CA 1
ATOM 1555 C C . PHE B 1 31 ? 5.52 -8.258 -14.602 1 98.5 31 PHE B C 1
ATOM 1557 O O . PHE B 1 31 ? 5.465 -7.141 -14.094 1 98.5 31 PHE B O 1
ATOM 1564 N N . LEU B 1 32 ? 6.594 -9.031 -14.461 1 98.62 32 LEU B N 1
ATOM 1565 C CA . LEU B 1 32 ? 7.738 -8.633 -13.641 1 98.62 32 LEU B CA 1
ATOM 1566 C C . LEU B 1 32 ? 8.367 -7.352 -14.172 1 98.62 32 LEU B C 1
ATOM 1568 O O . LEU B 1 32 ? 8.875 -6.535 -13.398 1 98.62 32 LEU B O 1
ATOM 1572 N N . ASN B 1 33 ? 8.289 -7.137 -15.469 1 98.38 33 ASN B N 1
ATOM 1573 C CA . ASN B 1 33 ? 8.914 -5.977 -16.094 1 98.38 33 ASN B CA 1
ATOM 1574 C C . ASN B 1 33 ? 8.156 -4.691 -15.766 1 98.38 33 ASN B C 1
ATOM 1576 O O . ASN B 1 33 ? 8.688 -3.592 -15.922 1 98.38 33 ASN B O 1
ATOM 1580 N N . MET B 1 34 ? 6.957 -4.812 -15.391 1 98.25 34 MET B N 1
ATOM 1581 C CA . MET B 1 34 ? 6.203 -3.594 -15.094 1 98.25 34 MET B CA 1
ATOM 1582 C C . MET B 1 34 ? 6.227 -3.285 -13.602 1 98.25 34 MET B C 1
ATOM 1584 O O . MET B 1 34 ? 5.652 -2.289 -13.164 1 98.25 34 MET B O 1
ATOM 1588 N N . ILE B 1 35 ? 6.832 -4.078 -12.742 1 98.56 35 ILE B N 1
ATOM 1589 C CA . ILE B 1 35 ? 6.902 -3.867 -11.305 1 98.56 35 ILE B CA 1
ATOM 1590 C C . ILE B 1 35 ? 7.973 -2.828 -10.984 1 98.56 35 ILE B C 1
ATOM 1592 O O . ILE B 1 35 ? 9.062 -2.857 -11.555 1 98.56 35 ILE B O 1
ATOM 1596 N N . HIS B 1 36 ? 7.668 -1.876 -10.172 1 98.56 36 HIS B N 1
ATOM 1597 C CA . HIS B 1 36 ? 8.664 -0.922 -9.695 1 98.56 36 HIS B CA 1
ATOM 1598 C C . HIS B 1 36 ? 9.828 -1.636 -9.016 1 98.56 36 HIS B C 1
ATOM 1600 O O . HIS B 1 36 ? 9.617 -2.521 -8.18 1 98.56 36 HIS B O 1
ATOM 1606 N N . PRO B 1 37 ? 11.039 -1.284 -9.25 1 97.31 37 PRO B N 1
ATOM 1607 C CA . PRO B 1 37 ? 12.188 -2.047 -8.766 1 97.31 37 PRO B CA 1
ATOM 1608 C C . PRO B 1 37 ? 12.32 -2.018 -7.246 1 97.31 37 PRO B C 1
ATOM 1610 O O . PRO B 1 37 ? 13.008 -2.859 -6.664 1 97.31 37 PRO B O 1
ATOM 1613 N N . ASP B 1 38 ? 11.648 -1.098 -6.586 1 98 38 ASP B N 1
ATOM 1614 C CA . ASP B 1 38 ? 11.773 -0.983 -5.133 1 98 38 ASP B CA 1
ATOM 1615 C C . ASP B 1 38 ? 10.516 -1.475 -4.434 1 98 38 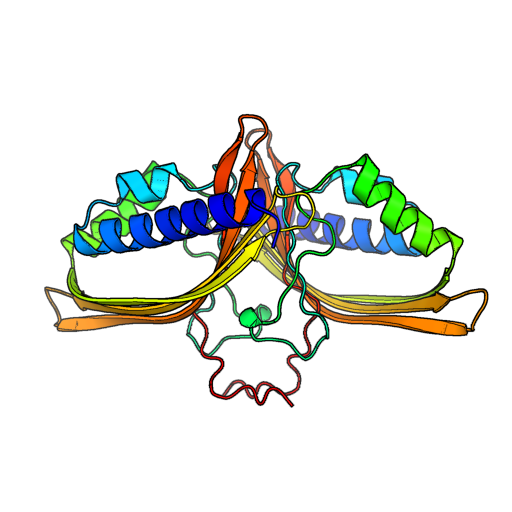ASP B C 1
ATOM 1617 O O . ASP B 1 38 ? 10.305 -1.196 -3.25 1 98 38 ASP B O 1
ATOM 1621 N N . MET B 1 39 ? 9.688 -2.174 -5.145 1 97.88 39 MET B N 1
ATOM 1622 C CA . MET B 1 39 ? 8.406 -2.613 -4.59 1 97.88 39 MET B CA 1
ATOM 1623 C C . MET B 1 39 ? 8.625 -3.613 -3.457 1 97.88 39 MET B C 1
ATOM 1625 O O . MET B 1 39 ? 9.469 -4.504 -3.562 1 97.88 39 MET B O 1
ATOM 1629 N N . VAL B 1 40 ? 7.953 -3.381 -2.428 1 96.94 40 VAL B N 1
ATOM 1630 C CA . VAL B 1 40 ? 7.797 -4.324 -1.325 1 96.94 40 VAL B CA 1
ATOM 1631 C C . VAL B 1 40 ? 6.324 -4.691 -1.162 1 96.94 40 VAL B C 1
ATOM 1633 O O . VAL B 1 40 ? 5.449 -3.832 -1.267 1 96.94 40 VAL B O 1
ATOM 1636 N N . TRP B 1 41 ? 6.086 -5.891 -0.939 1 94.06 41 TRP B N 1
ATOM 1637 C CA . TRP B 1 41 ? 4.707 -6.363 -0.979 1 94.06 41 TRP B CA 1
ATOM 1638 C C . TRP B 1 41 ? 4.391 -7.23 0.234 1 94.06 41 TRP B C 1
ATOM 1640 O O . TRP B 1 41 ? 4.578 -8.453 0.197 1 94.06 41 TRP B O 1
ATOM 1650 N N . PRO B 1 42 ? 3.898 -6.633 1.313 1 95.5 42 PRO B N 1
ATOM 1651 C CA . PRO B 1 42 ? 3.348 -7.457 2.391 1 95.5 42 PRO B CA 1
ATOM 1652 C C . PRO B 1 42 ? 2.004 -8.086 2.027 1 95.5 42 PRO B C 1
ATOM 1654 O O . PRO B 1 42 ? 1.201 -7.465 1.324 1 95.5 42 PRO B O 1
ATOM 1657 N N . PHE B 1 43 ? 1.759 -9.273 2.568 1 92.31 43 PHE B N 1
ATOM 1658 C CA . PHE B 1 43 ? 0.578 -10.055 2.225 1 92.31 43 PHE B CA 1
ATOM 1659 C C . PHE B 1 43 ? -0.236 -10.383 3.471 1 92.31 43 PHE B C 1
ATOM 1661 O O . PHE B 1 43 ? 0.327 -10.711 4.52 1 92.31 43 PHE B O 1
ATOM 1668 N N . PRO B 1 44 ? -1.63 -10.266 3.252 1 95.31 44 PRO B N 1
ATOM 1669 C CA . PRO B 1 44 ? -2.441 -10.969 4.25 1 95.31 44 PRO B CA 1
ATOM 1670 C C . PRO B 1 44 ? -2.365 -12.484 4.109 1 95.31 44 PRO B C 1
ATOM 1672 O O . PRO B 1 44 ? -2.4 -13.008 2.992 1 95.31 44 PRO B O 1
ATOM 1675 N N . PRO B 1 45 ? -2.232 -13.203 5.18 1 94.62 45 PRO B N 1
ATOM 1676 C CA . PRO B 1 45 ? -2.158 -14.664 5.086 1 94.62 45 PRO B CA 1
ATOM 1677 C C . PRO B 1 45 ? -3.4 -15.281 4.441 1 94.62 45 PRO B C 1
ATOM 1679 O O . PRO B 1 45 ? -3.295 -16.266 3.705 1 94.62 45 PRO B O 1
ATOM 1682 N 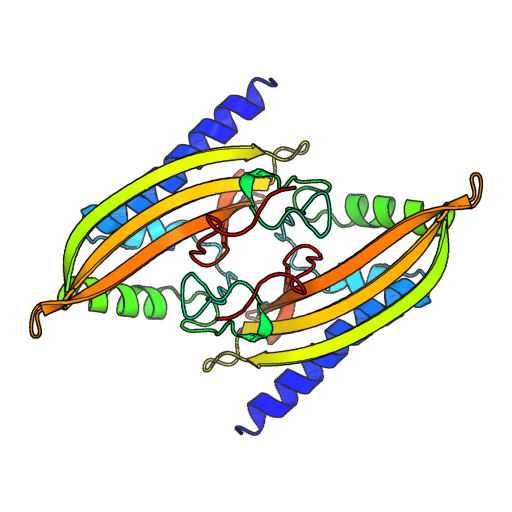N . THR B 1 46 ? -4.531 -14.742 4.758 1 93 46 THR B N 1
ATOM 1683 C CA . THR B 1 46 ? -5.781 -15.148 4.125 1 93 46 THR B CA 1
ATOM 1684 C C . THR B 1 46 ? -6.59 -13.93 3.684 1 93 46 THR B C 1
ATOM 1686 O O . THR B 1 46 ? -6.266 -12.805 4.047 1 93 46 THR B O 1
ATOM 1689 N N . ASP B 1 47 ? -7.668 -14.195 2.977 1 93.56 47 ASP B N 1
ATOM 1690 C CA . ASP B 1 47 ? -8.5 -13.102 2.486 1 93.56 47 ASP B CA 1
ATOM 1691 C C . ASP B 1 47 ? -9.336 -12.508 3.613 1 93.56 47 ASP B C 1
ATOM 1693 O O . ASP B 1 47 ? -10.008 -11.492 3.422 1 93.56 47 ASP B O 1
ATOM 1697 N N . ARG B 1 48 ? -9.211 -13.008 4.754 1 91.81 48 ARG B N 1
ATOM 1698 C CA . ARG B 1 48 ? -9.969 -12.5 5.891 1 91.81 48 ARG B CA 1
ATOM 1699 C C . ARG B 1 48 ? -9.086 -11.688 6.828 1 91.81 48 ARG B C 1
ATOM 1701 O O . ARG B 1 48 ? -9.578 -11.039 7.754 1 91.81 48 ARG B O 1
ATOM 1708 N N . ASP B 1 49 ? -7.828 -11.703 6.594 1 93.31 49 ASP B N 1
ATOM 1709 C CA . ASP B 1 49 ? -6.879 -11.016 7.457 1 93.31 49 ASP B CA 1
ATOM 1710 C C . ASP B 1 49 ? -6.723 -9.555 7.039 1 93.31 49 ASP B C 1
ATOM 1712 O O . ASP B 1 49 ? -5.656 -9.148 6.566 1 93.31 49 ASP B O 1
ATOM 1716 N N . HIS B 1 50 ? -7.707 -8.773 7.289 1 93.88 50 HIS B N 1
ATOM 1717 C CA . HIS B 1 50 ? -7.73 -7.367 6.906 1 93.88 50 HIS B CA 1
ATOM 1718 C C . HIS B 1 50 ? -6.762 -6.551 7.75 1 93.88 50 HIS B C 1
ATOM 1720 O O . HIS B 1 50 ? -6.188 -5.57 7.273 1 93.88 50 HIS B O 1
ATOM 1726 N N . ASP B 1 51 ? -6.609 -6.898 9.062 1 94.69 51 ASP B N 1
ATOM 1727 C CA . ASP B 1 51 ? -5.742 -6.168 9.977 1 94.69 51 ASP B CA 1
ATOM 1728 C C . ASP B 1 51 ? -4.27 -6.406 9.641 1 94.69 51 ASP B C 1
ATOM 1730 O O . ASP B 1 51 ? -3.787 -7.539 9.703 1 94.69 51 ASP B O 1
ATOM 1734 N N . PRO B 1 52 ? -3.508 -5.352 9.352 1 96 52 PRO B N 1
ATOM 1735 C CA . PRO B 1 52 ? -2.127 -5.531 8.898 1 96 52 PRO B CA 1
ATOM 1736 C C . PRO B 1 52 ? -1.214 -6.082 9.992 1 96 52 PRO B C 1
ATOM 1738 O O . PRO B 1 52 ? -0.072 -6.457 9.711 1 96 52 PRO B O 1
ATOM 1741 N N . THR B 1 53 ? -1.665 -6.199 11.219 1 96.06 53 THR B N 1
ATOM 1742 C CA . THR B 1 53 ? -0.852 -6.812 12.266 1 96.06 53 THR B CA 1
ATOM 1743 C C . THR B 1 53 ? -0.547 -8.273 11.93 1 96.06 53 THR B C 1
ATOM 1745 O O . THR B 1 53 ? 0.401 -8.852 12.469 1 96.06 53 THR B O 1
ATOM 1748 N N . THR B 1 54 ? -1.317 -8.805 11.023 1 95.75 54 THR B N 1
ATOM 1749 C CA . THR B 1 54 ? -1.129 -10.211 10.68 1 95.75 54 THR B CA 1
ATOM 1750 C C . THR B 1 54 ? -0.338 -10.359 9.383 1 95.75 54 THR B C 1
ATOM 1752 O O . THR B 1 54 ? 0.059 -11.461 9.016 1 95.75 54 THR B O 1
ATOM 1755 N N . TRP B 1 55 ? -0.116 -9.305 8.664 1 96.62 55 TRP B N 1
ATOM 1756 C CA . TRP B 1 55 ? 0.49 -9.375 7.336 1 96.62 55 TRP B CA 1
ATOM 1757 C C . TRP B 1 55 ? 1.951 -9.805 7.43 1 96.62 55 TRP B C 1
ATOM 1759 O O . TRP B 1 55 ? 2.605 -9.586 8.453 1 96.62 55 TRP B O 1
ATOM 1769 N N . VAL B 1 56 ? 2.406 -10.391 6.371 1 95.81 56 VAL B N 1
ATOM 1770 C CA . VAL B 1 56 ? 3.76 -10.945 6.34 1 95.81 56 VAL B CA 1
ATOM 1771 C C . VAL B 1 56 ? 4.41 -10.625 4.996 1 95.81 56 VAL B C 1
ATOM 1773 O O . VAL B 1 56 ? 3.725 -10.305 4.023 1 95.81 56 VAL B O 1
ATOM 1776 N N . PHE B 1 57 ? 5.723 -10.695 5.02 1 95.62 57 PHE B N 1
ATOM 1777 C CA . PHE B 1 57 ? 6.465 -10.672 3.764 1 95.62 57 PHE B CA 1
ATOM 1778 C C . PHE B 1 57 ? 6.789 -12.086 3.301 1 95.62 57 PHE B C 1
ATOM 1780 O O . PHE B 1 57 ? 7.402 -12.859 4.039 1 95.62 57 PHE B O 1
ATOM 1787 N N . ILE B 1 58 ? 6.375 -12.32 2.148 1 92.38 58 ILE B N 1
ATOM 1788 C CA . ILE B 1 58 ? 6.684 -13.625 1.578 1 92.38 58 ILE B CA 1
ATOM 1789 C C . ILE B 1 58 ? 7.848 -13.5 0.598 1 92.38 58 ILE B C 1
ATOM 1791 O O . ILE B 1 58 ? 8.688 -14.406 0.5 1 92.38 58 ILE B O 1
ATOM 1795 N N . MET B 1 59 ? 7.973 -12.375 -0.034 1 93.69 59 MET B N 1
ATOM 1796 C CA . MET B 1 59 ? 8.898 -12.258 -1.158 1 93.69 59 MET B CA 1
ATOM 1797 C C . MET B 1 59 ? 9.922 -11.156 -0.91 1 93.69 59 MET B C 1
ATOM 1799 O O . MET B 1 59 ? 10.875 -11 -1.677 1 93.69 59 MET B O 1
ATOM 1803 N N . GLY B 1 60 ? 9.742 -10.375 0.174 1 95 60 GLY B N 1
ATOM 1804 C CA . GLY B 1 60 ? 10.633 -9.242 0.405 1 95 60 GLY B CA 1
ATOM 1805 C C . GLY B 1 60 ? 10.5 -8.156 -0.647 1 95 60 GLY B C 1
ATOM 1806 O O . GLY B 1 60 ? 9.422 -7.969 -1.22 1 95 60 GLY B O 1
ATOM 1807 N N . ARG B 1 61 ? 11.594 -7.379 -0.827 1 97.44 61 ARG B N 1
ATOM 1808 C CA . ARG B 1 61 ? 11.656 -6.383 -1.893 1 97.44 61 ARG B CA 1
ATOM 1809 C C . ARG B 1 61 ? 11.797 -7.051 -3.256 1 97.44 61 ARG B C 1
ATOM 1811 O O . ARG B 1 61 ? 12.422 -8.109 -3.373 1 97.44 61 ARG B O 1
ATOM 1818 N N . PHE B 1 62 ? 11.289 -6.41 -4.234 1 98.19 62 PHE B N 1
ATOM 1819 C CA . PHE B 1 62 ? 11.305 -6.953 -5.59 1 98.19 62 PHE B CA 1
ATOM 1820 C C . PHE B 1 62 ? 12.727 -7.324 -6.008 1 98.19 62 PHE B C 1
ATOM 1822 O O . PHE B 1 62 ? 13.648 -6.52 -5.871 1 98.19 62 PHE B O 1
ATOM 1829 N N . ASN B 1 63 ? 12.875 -8.484 -6.324 1 97.25 63 ASN B N 1
ATOM 1830 C CA . ASN B 1 63 ? 14.039 -9.086 -6.969 1 97.25 63 ASN B CA 1
ATOM 1831 C C . ASN B 1 63 ? 13.633 -9.953 -8.156 1 97.25 63 ASN B C 1
ATOM 1833 O O . ASN B 1 63 ? 12.977 -10.984 -7.988 1 97.25 63 ASN B O 1
ATOM 1837 N N . PHE B 1 64 ? 14.07 -9.453 -9.281 1 98.12 64 PHE B N 1
ATOM 1838 C CA . PHE B 1 64 ? 13.57 -10.039 -10.523 1 98.12 64 PHE B CA 1
ATOM 1839 C C . PHE B 1 64 ? 13.766 -11.547 -10.523 1 98.12 64 PHE B C 1
ATOM 1841 O O . PHE B 1 64 ? 12.82 -12.305 -10.734 1 98.12 64 PHE B O 1
ATOM 1848 N N . GLU B 1 65 ? 14.938 -12.039 -10.242 1 97.94 65 GLU B N 1
ATOM 1849 C CA . GLU B 1 65 ? 15.25 -13.461 -10.32 1 97.94 65 GLU B CA 1
ATOM 1850 C C . GLU B 1 65 ? 14.539 -14.242 -9.219 1 97.94 65 GLU B C 1
ATOM 1852 O O . GLU B 1 65 ? 14.008 -15.328 -9.453 1 97.94 65 GLU B O 1
ATOM 1857 N N . ARG B 1 66 ? 14.547 -13.695 -8.039 1 97.44 66 ARG B N 1
ATOM 1858 C CA . ARG B 1 66 ? 13.891 -14.359 -6.918 1 97.44 66 ARG B CA 1
ATOM 1859 C C . ARG B 1 66 ? 12.391 -14.5 -7.168 1 97.44 66 ARG B C 1
ATOM 1861 O O . ARG B 1 66 ? 11.828 -15.578 -6.98 1 97.44 66 ARG B O 1
ATOM 1868 N N . TRP B 1 67 ? 11.758 -13.438 -7.594 1 97.75 67 TRP B N 1
ATOM 1869 C CA . TRP B 1 67 ? 10.312 -13.469 -7.836 1 97.75 67 TRP B CA 1
ATOM 1870 C C . TRP B 1 67 ? 9.984 -14.359 -9.031 1 97.75 67 TRP B C 1
ATOM 1872 O O . TRP B 1 67 ? 9.023 -15.141 -8.984 1 97.75 67 TRP B O 1
ATOM 1882 N N . LYS B 1 68 ? 10.812 -14.227 -10.039 1 98.38 68 LYS B N 1
ATOM 1883 C CA . LYS B 1 68 ? 10.617 -15.094 -11.195 1 98.38 68 LYS B CA 1
ATOM 1884 C C . LYS B 1 68 ? 10.664 -16.562 -10.789 1 98.38 68 LYS B C 1
ATOM 1886 O O . LYS B 1 68 ? 9.805 -17.344 -11.203 1 98.38 68 LYS B O 1
ATOM 1891 N N . SER B 1 69 ? 11.641 -16.938 -10.07 1 97.81 69 SER B N 1
ATOM 1892 C CA . SER B 1 69 ? 11.805 -18.328 -9.641 1 97.81 69 SER B CA 1
ATOM 1893 C C . SER B 1 69 ? 10.594 -18.812 -8.859 1 97.81 69 SER B C 1
ATOM 1895 O O . SER B 1 69 ? 10.141 -19.938 -9.055 1 97.81 69 SER B O 1
ATOM 1897 N N . MET B 1 70 ? 10.109 -18 -8.008 1 95.88 70 MET B N 1
ATOM 1898 C CA . MET B 1 70 ? 8.938 -18.359 -7.203 1 95.88 70 MET B CA 1
ATOM 1899 C C . MET B 1 70 ? 7.723 -18.609 -8.086 1 95.88 70 MET B C 1
ATOM 1901 O O . MET B 1 70 ? 7.016 -19.594 -7.914 1 95.88 70 MET B O 1
ATOM 1905 N N . TYR B 1 71 ? 7.449 -17.75 -9.047 1 96.94 71 TYR B N 1
ATOM 1906 C CA . TYR B 1 71 ? 6.293 -17.891 -9.922 1 96.94 71 TYR B CA 1
ATOM 1907 C C . TYR B 1 71 ? 6.48 -19.078 -10.875 1 96.94 71 TYR B C 1
ATOM 1909 O O . TYR B 1 71 ? 5.531 -19.812 -11.156 1 96.94 71 TYR B O 1
ATOM 1917 N N . ASP B 1 72 ? 7.695 -19.25 -11.32 1 97.56 72 ASP B N 1
ATOM 1918 C CA . ASP B 1 72 ? 7.988 -20.406 -12.148 1 97.56 72 ASP B CA 1
ATOM 1919 C C . ASP B 1 72 ? 7.707 -21.703 -11.406 1 97.56 72 ASP B C 1
ATOM 1921 O O . ASP B 1 72 ? 7.254 -22.688 -12 1 97.56 72 ASP B O 1
ATOM 1925 N N . GLU B 1 73 ? 8.031 -21.688 -10.203 1 97 73 GLU B N 1
ATOM 1926 C CA . GLU B 1 73 ? 7.746 -22.859 -9.383 1 97 73 GLU B CA 1
ATOM 1927 C C . GLU B 1 73 ? 6.246 -23.141 -9.328 1 97 73 GLU B C 1
ATOM 1929 O O . GLU B 1 73 ? 5.816 -24.297 -9.414 1 97 73 GLU B O 1
ATOM 1934 N N . ILE B 1 74 ? 5.48 -22.109 -9.148 1 96.69 74 ILE B N 1
ATOM 1935 C CA . ILE B 1 74 ? 4.031 -22.281 -9.156 1 96.69 74 ILE B CA 1
ATOM 1936 C C . ILE B 1 74 ? 3.59 -22.844 -10.5 1 96.69 74 ILE B C 1
ATOM 1938 O O . ILE B 1 74 ? 2.832 -23.828 -10.555 1 96.69 74 ILE B O 1
ATOM 1942 N N . PHE B 1 75 ? 4.078 -22.312 -11.578 1 97.56 75 PHE B N 1
ATOM 1943 C CA . PHE B 1 75 ? 3.691 -22.734 -12.922 1 97.56 75 PHE B CA 1
ATOM 1944 C C . PHE B 1 75 ? 4.086 -24.188 -13.164 1 97.56 75 PHE B C 1
ATOM 1946 O O . PHE B 1 75 ? 3.35 -24.938 -13.82 1 97.56 75 PHE B O 1
ATOM 1953 N N . SER B 1 76 ? 5.203 -24.547 -12.617 1 97.88 76 SER B N 1
ATOM 1954 C CA . SER B 1 76 ? 5.723 -25.891 -12.852 1 97.88 76 SER B CA 1
ATOM 1955 C C . SER B 1 76 ? 4.969 -26.938 -12.031 1 97.88 76 SER B C 1
ATOM 1957 O O . SER B 1 76 ? 4.781 -28.078 -12.469 1 97.88 76 SER B O 1
ATOM 1959 N N . ASN B 1 77 ? 4.477 -26.516 -10.875 1 98.06 77 ASN B N 1
ATOM 1960 C CA . ASN B 1 77 ? 3.959 -27.484 -9.922 1 98.06 77 ASN B CA 1
ATOM 1961 C C . ASN B 1 77 ? 2.434 -27.469 -9.875 1 98.06 77 ASN B C 1
ATOM 1963 O O . ASN B 1 77 ? 1.818 -28.281 -9.188 1 98.06 77 ASN B O 1
ATOM 1967 N N . HIS B 1 78 ? 1.889 -26.562 -10.586 1 98.06 78 HIS B N 1
ATOM 1968 C CA . HIS B 1 78 ? 0.438 -26.406 -10.57 1 98.06 78 HIS B CA 1
ATOM 1969 C C . HIS B 1 78 ? -0.109 -26.203 -11.977 1 98.06 78 HIS B C 1
ATOM 1971 O O . HIS B 1 78 ? 0.611 -25.75 -12.867 1 98.06 78 HIS B O 1
ATOM 1977 N N . TYR B 1 79 ? -1.314 -26.547 -12.148 1 97.88 79 TYR B N 1
ATOM 1978 C CA . TYR B 1 79 ? -2.008 -26.078 -13.344 1 97.88 79 TYR B CA 1
ATOM 1979 C C . TYR B 1 79 ? -3.078 -25.062 -12.984 1 97.88 79 TYR B C 1
ATOM 1981 O O . TYR B 1 79 ? -3.625 -25.078 -11.883 1 97.88 79 TYR B O 1
ATOM 1989 N N . LEU B 1 80 ? -3.377 -24.188 -13.914 1 98.25 80 LEU B N 1
ATOM 1990 C CA . LEU B 1 80 ? -4.352 -23.125 -13.719 1 98.25 80 LEU B CA 1
ATOM 1991 C C . LEU B 1 80 ? -5.762 -23.609 -14.023 1 98.25 80 LEU B C 1
ATOM 1993 O O . LEU B 1 80 ? -6.074 -23.938 -15.172 1 98.25 80 LEU B O 1
ATOM 1997 N N . SER B 1 81 ? -6.555 -23.703 -13 1 98.44 81 SER B N 1
ATOM 1998 C CA . SER B 1 81 ? -7.949 -24.078 -13.211 1 98.44 81 SER B CA 1
ATOM 1999 C C . SER B 1 81 ? -8.734 -22.922 -13.836 1 98.44 81 SER B C 1
ATOM 2001 O O . SER B 1 81 ? -9.398 -23.109 -14.859 1 98.44 81 SER B O 1
ATOM 2003 N N . HIS B 1 82 ? -8.734 -21.812 -13.188 1 98.38 82 HIS B N 1
ATOM 2004 C CA . HIS B 1 82 ? -9.344 -20.609 -13.742 1 98.38 82 HIS B CA 1
ATOM 2005 C C . HIS B 1 82 ? -8.648 -19.359 -13.227 1 98.38 82 HIS B C 1
ATOM 2007 O O . HIS B 1 82 ? -7.961 -19.406 -12.203 1 98.38 82 HIS B O 1
ATOM 2013 N N . ASN B 1 83 ? -8.719 -18.375 -13.977 1 98.38 83 ASN B N 1
ATOM 2014 C CA . ASN B 1 83 ? -8.242 -17.047 -13.633 1 98.38 83 ASN B CA 1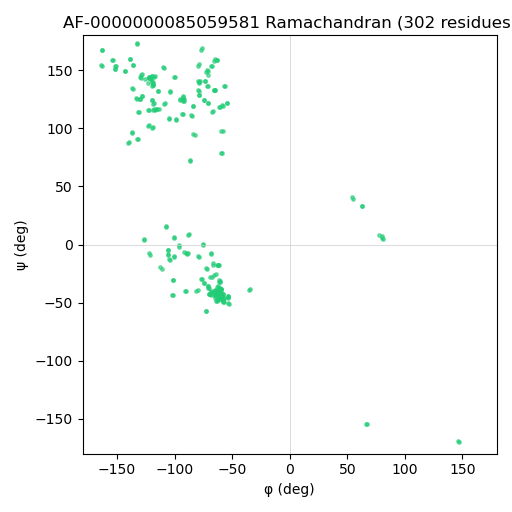
ATOM 2015 C C . ASN B 1 83 ? -9.227 -15.961 -14.062 1 98.38 83 ASN B C 1
ATOM 2017 O O . ASN B 1 83 ? -9.18 -15.484 -15.195 1 98.38 83 ASN B O 1
ATOM 2021 N N . ILE B 1 84 ? -10.031 -15.57 -13.109 1 98.06 84 ILE B N 1
ATOM 2022 C CA . ILE B 1 84 ? -11.07 -14.57 -13.359 1 98.06 84 ILE B CA 1
ATOM 2023 C C . ILE B 1 84 ? -10.703 -13.258 -12.68 1 98.06 84 ILE B C 1
ATOM 2025 O O . ILE B 1 84 ? -10.43 -13.234 -11.477 1 98.06 84 ILE B O 1
ATOM 2029 N N . ARG B 1 85 ? -10.609 -12.258 -13.445 1 97.44 85 ARG B N 1
ATOM 2030 C CA . ARG B 1 85 ? -10.297 -10.93 -12.93 1 97.44 85 ARG B CA 1
ATOM 2031 C C . ARG B 1 85 ? -11.281 -9.898 -13.461 1 97.44 85 ARG B C 1
ATOM 2033 O O . ARG B 1 85 ? -11.523 -9.82 -14.664 1 97.44 85 ARG B O 1
ATOM 2040 N N . LYS B 1 86 ? -11.883 -9.211 -12.617 1 98.25 86 LYS B N 1
ATOM 2041 C CA . LYS B 1 86 ? -12.82 -8.156 -12.969 1 98.25 86 LYS B CA 1
ATOM 2042 C C . LYS B 1 86 ? -12.391 -6.816 -12.383 1 98.25 86 LYS B C 1
ATOM 2044 O O . LYS B 1 86 ? -12.344 -6.652 -11.156 1 98.25 86 LYS B O 1
ATOM 2049 N N . THR B 1 87 ? -12.086 -5.891 -13.234 1 98.56 87 THR B N 1
ATOM 2050 C CA . THR B 1 87 ? -11.773 -4.539 -12.781 1 98.56 87 THR B CA 1
ATOM 2051 C C . THR B 1 87 ? -13.055 -3.809 -12.367 1 98.56 87 THR B C 1
ATOM 2053 O O . THR B 1 87 ? -13.984 -3.684 -13.156 1 98.56 87 THR B O 1
ATOM 2056 N N . LEU B 1 88 ? -13.086 -3.316 -11.148 1 98.12 88 LEU B N 1
ATOM 2057 C CA . LEU B 1 88 ? -14.258 -2.631 -10.617 1 98.12 88 LEU B CA 1
ATOM 2058 C C . LEU B 1 88 ? -14.18 -1.132 -10.891 1 98.12 88 LEU B C 1
ATOM 2060 O O . LEU B 1 88 ? -15.195 -0.491 -11.164 1 98.12 88 LEU B O 1
ATOM 2064 N N . ASN B 1 89 ? -12.992 -0.607 -10.742 1 96.56 89 ASN B N 1
ATOM 2065 C CA . ASN B 1 89 ? -12.781 0.813 -11 1 96.56 89 ASN B CA 1
ATOM 2066 C C . ASN B 1 89 ? -11.305 1.141 -11.156 1 96.56 89 ASN B C 1
ATOM 2068 O O . ASN B 1 89 ? -10.445 0.38 -10.711 1 96.56 89 ASN B O 1
ATOM 2072 N N . ILE B 1 90 ? -11.086 2.172 -11.859 1 98.25 90 ILE B N 1
ATOM 2073 C CA . ILE B 1 90 ? -9.766 2.787 -11.992 1 98.25 90 ILE B CA 1
ATOM 2074 C C . ILE B 1 90 ? -9.867 4.281 -11.688 1 98.25 90 ILE B C 1
ATOM 2076 O O . ILE B 1 90 ? -10.719 4.977 -12.234 1 98.25 90 ILE B O 1
ATOM 2080 N N . LYS B 1 91 ? -9.016 4.742 -10.797 1 97.75 91 LYS B N 1
ATOM 2081 C CA . LYS B 1 91 ? -8.961 6.16 -10.453 1 97.75 91 LYS B CA 1
ATOM 2082 C C . LYS B 1 91 ? -7.574 6.738 -10.734 1 97.75 91 LYS B C 1
ATOM 2084 O O . LYS B 1 91 ? -6.562 6.07 -10.516 1 97.75 91 LYS B O 1
ATOM 2089 N N . VAL B 1 92 ? -7.621 7.945 -11.203 1 97.88 92 VAL B N 1
ATOM 2090 C CA . VAL B 1 92 ? -6.398 8.672 -11.531 1 97.88 92 VAL B CA 1
ATOM 2091 C C . VAL B 1 92 ? -6.305 9.93 -10.68 1 97.88 92 VAL B C 1
ATOM 2093 O O . VAL B 1 92 ? -7.312 10.602 -10.438 1 97.88 92 VAL B O 1
ATOM 2096 N N . SER B 1 93 ? -5.082 10.219 -10.211 1 97.38 93 SER B N 1
ATOM 2097 C CA . SER B 1 93 ? -4.883 11.453 -9.461 1 97.38 93 SER B CA 1
ATOM 2098 C C . SER B 1 93 ? -5.164 12.68 -10.328 1 97.38 93 SER B C 1
ATOM 2100 O O . SER B 1 93 ? -5.109 12.609 -11.555 1 97.38 93 SER B O 1
ATOM 2102 N N . LYS B 1 94 ? -5.438 13.773 -9.617 1 95.31 94 LYS B N 1
ATOM 2103 C CA . LYS B 1 94 ? -5.625 15.031 -10.328 1 95.31 94 LYS B CA 1
ATOM 2104 C C . LYS B 1 94 ? -4.367 15.43 -11.094 1 95.31 94 LYS B C 1
ATOM 2106 O O . LYS B 1 94 ? -4.449 16 -12.18 1 95.31 94 LYS B O 1
ATOM 2111 N N . GLU B 1 95 ? -3.234 15.086 -10.586 1 95.25 95 GLU B N 1
ATOM 2112 C CA . GLU B 1 95 ? -1.937 15.414 -11.172 1 95.25 95 GLU B CA 1
ATOM 2113 C C . GLU B 1 95 ? -1.599 14.469 -12.32 1 95.25 95 GLU B C 1
ATOM 2115 O O . GLU B 1 95 ? -0.597 14.656 -13.008 1 95.25 95 GLU B O 1
ATOM 2120 N N . GLU B 1 96 ? -2.418 13.406 -12.461 1 96.75 96 GLU B N 1
ATOM 2121 C CA . GLU B 1 96 ? -2.256 12.414 -13.523 1 96.75 96 GLU B CA 1
ATOM 2122 C C . GLU B 1 96 ? -0.927 11.68 -13.391 1 96.75 96 GLU B C 1
ATOM 2124 O O . GLU B 1 96 ? -0.3 11.336 -14.398 1 96.75 96 GLU B O 1
ATOM 2129 N N . ASP B 1 97 ? -0.463 11.469 -12.195 1 97.38 97 ASP B N 1
ATOM 2130 C CA . ASP B 1 97 ? 0.829 10.828 -11.961 1 97.38 97 ASP B CA 1
ATOM 2131 C C . ASP B 1 97 ? 0.689 9.641 -11.023 1 97.38 97 ASP B C 1
ATOM 2133 O O . ASP B 1 97 ? 1.688 9.031 -10.625 1 97.38 97 ASP B O 1
ATOM 2137 N N . ALA B 1 98 ? -0.465 9.336 -10.664 1 98 98 ALA B N 1
ATOM 2138 C CA . ALA B 1 98 ? -0.809 8.18 -9.844 1 98 98 ALA B CA 1
ATOM 2139 C C . ALA B 1 98 ? -2.135 7.566 -10.289 1 98 98 ALA B C 1
ATOM 2141 O O . ALA B 1 98 ? -3.031 8.273 -10.742 1 98 98 ALA B O 1
ATOM 2142 N N . ALA B 1 99 ? -2.275 6.277 -10.125 1 98.44 99 ALA B N 1
ATOM 2143 C CA . ALA B 1 99 ? -3.529 5.598 -10.445 1 98.44 99 ALA B CA 1
ATOM 2144 C C . ALA B 1 99 ? -3.709 4.352 -9.578 1 98.44 99 ALA B C 1
ATOM 2146 O O . ALA B 1 99 ? -2.73 3.771 -9.102 1 98.44 99 ALA B O 1
ATOM 2147 N N . LEU B 1 100 ? -4.918 4 -9.328 1 98.25 100 LEU B N 1
ATOM 2148 C CA . LEU B 1 100 ? -5.219 2.717 -8.703 1 98.25 100 LEU B CA 1
ATOM 2149 C C . LEU B 1 100 ? -6.289 1.967 -9.492 1 98.25 100 LEU B C 1
ATOM 2151 O O . LEU B 1 100 ? -7.156 2.586 -10.109 1 98.25 100 LEU B O 1
ATOM 2155 N N . ALA B 1 101 ? -6.164 0.72 -9.57 1 98.62 101 ALA B N 1
ATOM 2156 C CA . ALA B 1 101 ? -7.176 -0.189 -10.109 1 98.62 101 ALA B CA 1
ATOM 2157 C C . ALA B 1 101 ? -7.656 -1.168 -9.039 1 98.62 101 ALA B C 1
ATOM 2159 O O . ALA B 1 101 ? -6.852 -1.86 -8.414 1 98.62 101 ALA B O 1
ATOM 2160 N N . VAL B 1 102 ? -8.906 -1.159 -8.773 1 98.5 102 VAL B N 1
ATOM 2161 C CA . VAL B 1 102 ? -9.516 -2.139 -7.883 1 98.5 102 VAL B CA 1
ATOM 2162 C C . VAL B 1 102 ? -10.031 -3.328 -8.695 1 98.5 102 VAL B C 1
ATOM 2164 O O . VAL B 1 102 ? -10.828 -3.16 -9.617 1 98.5 102 VAL B O 1
ATOM 2167 N N . VAL B 1 103 ? -9.562 -4.496 -8.344 1 98.56 103 VAL B N 1
ATOM 2168 C CA . VAL B 1 103 ? -9.805 -5.68 -9.164 1 98.56 103 VAL B CA 1
ATOM 2169 C C . VAL B 1 103 ? -10.266 -6.836 -8.281 1 98.56 103 VAL B C 1
ATOM 2171 O O . VAL B 1 103 ? -9.609 -7.172 -7.297 1 98.56 103 VAL B O 1
ATOM 2174 N N . ASP B 1 104 ? -11.422 -7.445 -8.586 1 98.25 104 ASP B N 1
ATOM 2175 C CA . ASP B 1 104 ? -11.781 -8.742 -8.016 1 98.25 104 ASP B CA 1
ATOM 2176 C C . ASP B 1 104 ? -11.055 -9.875 -8.734 1 98.25 104 ASP B C 1
ATOM 2178 O O . ASP B 1 104 ? -11.07 -9.953 -9.961 1 98.25 104 ASP B O 1
ATOM 2182 N N . ILE B 1 105 ? -10.438 -10.68 -7.922 1 97.94 105 ILE B N 1
ATOM 2183 C CA . ILE B 1 105 ? -9.695 -11.773 -8.531 1 97.94 105 ILE B CA 1
ATOM 2184 C C . ILE B 1 105 ? -10.219 -13.109 -8 1 97.94 105 ILE B C 1
ATOM 2186 O O . ILE B 1 105 ? -10.664 -13.195 -6.852 1 97.94 105 ILE B O 1
ATOM 2190 N N . ASP B 1 106 ? -10.258 -14.07 -8.797 1 97.88 106 ASP B N 1
ATOM 2191 C CA . ASP B 1 106 ? -10.516 -15.484 -8.547 1 97.88 106 ASP B CA 1
ATOM 2192 C C . ASP B 1 106 ? -9.602 -16.359 -9.398 1 97.88 106 ASP B C 1
ATOM 2194 O O . ASP B 1 106 ? -9.945 -16.719 -10.523 1 97.88 106 ASP B O 1
ATOM 2198 N N . THR B 1 107 ? -8.445 -16.609 -8.844 1 97.69 107 THR B N 1
ATOM 2199 C CA . THR B 1 107 ? -7.434 -17.422 -9.508 1 97.69 107 THR B CA 1
ATOM 2200 C C . THR B 1 107 ? -7.203 -18.734 -8.742 1 97.69 107 THR B C 1
ATOM 2202 O O . THR B 1 107 ? -6.77 -18.719 -7.594 1 97.69 107 THR B O 1
ATOM 2205 N N . LEU B 1 108 ? -7.496 -19.781 -9.375 1 98.38 108 LEU B N 1
ATOM 2206 C CA . LEU B 1 108 ? -7.352 -21.078 -8.727 1 98.38 108 LEU B CA 1
ATOM 2207 C C . LEU B 1 108 ? -6.301 -21.938 -9.445 1 98.38 108 LEU B C 1
ATOM 2209 O O . LEU B 1 108 ? -6.453 -22.25 -10.625 1 98.38 108 LEU B O 1
ATOM 2213 N N . TRP B 1 109 ? -5.246 -22.203 -8.68 1 97.75 109 TRP B N 1
ATOM 2214 C CA . TRP B 1 109 ? -4.242 -23.172 -9.078 1 97.75 109 TRP B CA 1
ATOM 2215 C C . TRP B 1 109 ? -4.473 -24.516 -8.375 1 97.75 109 TRP B C 1
ATOM 2217 O O . TRP B 1 109 ? -4.879 -24.547 -7.211 1 97.75 109 TRP B O 1
ATOM 2227 N N . ILE B 1 110 ? -4.199 -25.594 -9.062 1 98.56 110 ILE B N 1
ATOM 2228 C CA . ILE B 1 110 ? -4.277 -26.938 -8.477 1 98.56 110 ILE B CA 1
ATOM 2229 C C . ILE B 1 110 ? -2.91 -27.609 -8.539 1 98.56 110 ILE B C 1
ATOM 2231 O O . ILE B 1 110 ? -2.301 -27.688 -9.609 1 98.56 110 ILE B O 1
ATOM 2235 N N . GLU B 1 111 ? -2.463 -28.016 -7.43 1 98.19 111 GLU B N 1
ATOM 2236 C CA . GLU B 1 111 ? -1.166 -28.688 -7.387 1 98.19 111 GLU B CA 1
ATOM 2237 C C . GLU B 1 111 ? -1.196 -30.016 -8.156 1 98.19 111 GLU B C 1
ATOM 2239 O O . GLU B 1 111 ? -2.076 -30.844 -7.93 1 98.19 111 GLU B O 1
ATOM 2244 N N . ASN B 1 112 ? -0.211 -30.234 -8.969 1 97.94 112 ASN B N 1
ATOM 2245 C CA . ASN B 1 112 ? -0.18 -31.391 -9.859 1 97.94 112 ASN B CA 1
ATOM 2246 C C . ASN B 1 112 ? -0.117 -32.688 -9.078 1 97.94 112 ASN B C 1
ATOM 2248 O O . ASN B 1 112 ? -0.835 -33.656 -9.391 1 97.94 112 ASN B O 1
ATOM 2252 N N . LYS B 1 113 ? 0.667 -32.781 -8.078 1 97.5 113 LYS B N 1
ATOM 2253 C CA . LYS B 1 113 ? 0.965 -34 -7.379 1 97.5 113 LYS B CA 1
ATOM 2254 C C . LYS B 1 113 ? -0.152 -34.375 -6.406 1 97.5 113 LYS B C 1
ATOM 2256 O O . LYS B 1 113 ? -0.538 -35.562 -6.309 1 97.5 113 LYS B O 1
ATOM 2261 N N . THR B 1 114 ? -0.717 -33.438 -5.738 1 97.38 114 THR B N 1
ATOM 2262 C CA . THR B 1 114 ? -1.593 -33.75 -4.613 1 97.38 114 THR B CA 1
ATOM 2263 C C . THR B 1 114 ? -3.039 -33.375 -4.934 1 97.38 114 THR B C 1
ATOM 2265 O O . THR B 1 114 ? -3.963 -33.812 -4.238 1 97.38 114 THR B O 1
ATOM 2268 N N . GLY B 1 115 ? -3.182 -32.531 -5.895 1 97.81 115 GLY B N 1
ATOM 2269 C CA . GLY B 1 115 ? -4.52 -32.031 -6.211 1 97.81 115 GLY B CA 1
ATOM 2270 C C . GLY B 1 115 ? -5.012 -30.969 -5.258 1 97.81 115 GLY B C 1
ATOM 2271 O O . GLY B 1 115 ? -6.172 -30.562 -5.328 1 97.81 115 GLY B O 1
ATOM 2272 N N . LYS B 1 116 ? -4.172 -30.484 -4.371 1 97.88 116 LYS B N 1
ATOM 2273 C CA . LYS B 1 116 ? -4.566 -29.469 -3.398 1 97.88 116 LYS B CA 1
ATOM 2274 C C . LYS B 1 116 ? -4.73 -28.109 -4.062 1 97.88 116 LYS B C 1
ATOM 2276 O O . LYS B 1 116 ? -3.908 -27.703 -4.895 1 97.88 116 LYS B O 1
ATOM 2281 N N . PRO B 1 117 ? -5.766 -27.391 -3.613 1 97.56 117 PRO B N 1
ATOM 2282 C CA . PRO B 1 117 ? -5.988 -26.062 -4.199 1 97.56 117 PRO B CA 1
ATOM 2283 C C . PRO B 1 117 ? -5.043 -25 -3.639 1 97.56 117 PRO B C 1
ATOM 2285 O O . PRO B 1 117 ? -4.711 -25.031 -2.451 1 97.56 117 PRO B O 1
ATOM 2288 N N . PHE B 1 118 ? -4.594 -24.141 -4.523 1 95.62 118 PHE B N 1
ATOM 2289 C CA . PHE B 1 118 ? -3.924 -22.875 -4.223 1 95.62 118 PHE B CA 1
ATOM 2290 C C . PHE B 1 118 ? -4.707 -21.703 -4.785 1 95.62 118 PHE B C 1
ATOM 2292 O O . PHE B 1 118 ? -4.625 -21.406 -5.98 1 95.62 118 PHE B O 1
ATOM 2299 N N . HIS B 1 119 ? -5.434 -21.062 -3.949 1 96.44 119 HIS B N 1
ATOM 2300 C CA . HIS B 1 119 ? -6.512 -20.188 -4.375 1 96.44 119 HIS B CA 1
ATOM 2301 C C . HIS B 1 119 ? -6.25 -18.75 -3.945 1 96.44 119 HIS B C 1
ATOM 2303 O O . HIS B 1 119 ? -6.078 -18.469 -2.756 1 96.44 119 HIS B O 1
ATOM 2309 N N . TRP B 1 120 ? -6.102 -17.891 -4.918 1 94.44 120 TRP B N 1
ATOM 2310 C CA . TRP B 1 120 ? -6.117 -16.453 -4.68 1 94.44 120 TRP B CA 1
ATOM 2311 C C . TRP B 1 120 ? -7.484 -15.859 -5.008 1 94.44 120 TRP B C 1
ATOM 2313 O O . TRP B 1 120 ? -7.852 -15.734 -6.176 1 94.44 120 TRP B O 1
ATOM 2323 N N . LYS B 1 121 ? -8.156 -15.523 -3.975 1 96.56 121 LYS B N 1
ATOM 2324 C CA . LYS B 1 121 ? -9.508 -15 -4.145 1 96.56 121 LYS B CA 1
ATOM 2325 C C . LYS B 1 121 ? -9.742 -13.789 -3.246 1 96.56 121 LYS B C 1
ATOM 2327 O O . LYS B 1 121 ? -9.352 -13.789 -2.076 1 96.56 121 LYS B O 1
ATOM 2332 N N . GLY B 1 122 ? -10.305 -12.773 -3.809 1 97.06 122 GLY B N 1
ATOM 2333 C CA . GLY B 1 122 ? -10.625 -11.547 -3.084 1 97.06 122 GLY B CA 1
ATOM 2334 C C . GLY B 1 122 ? -10.516 -10.305 -3.938 1 97.06 122 GLY B C 1
ATOM 2335 O O . GLY B 1 122 ? -10.562 -10.375 -5.168 1 97.06 122 GLY B O 1
ATOM 2336 N N . ARG B 1 123 ? -10.586 -9.211 -3.326 1 97.62 123 ARG B N 1
ATOM 2337 C CA . ARG B 1 123 ? -10.438 -7.914 -3.977 1 97.62 123 ARG B CA 1
ATOM 2338 C C . ARG B 1 123 ? -9.062 -7.316 -3.695 1 97.62 123 ARG B C 1
ATOM 2340 O O . ARG B 1 123 ? -8.594 -7.344 -2.557 1 97.62 123 ARG B O 1
ATOM 2347 N N . VAL B 1 124 ? -8.367 -6.84 -4.746 1 97.25 124 VAL B N 1
ATOM 2348 C CA . VAL B 1 124 ? -7.047 -6.23 -4.629 1 97.25 124 VAL B CA 1
ATOM 2349 C C . VAL B 1 124 ? -7.109 -4.773 -5.082 1 97.25 124 VAL B C 1
ATOM 2351 O O . VAL B 1 124 ? -7.922 -4.418 -5.941 1 97.25 124 VAL B O 1
ATOM 2354 N N . CYS B 1 125 ? -6.379 -3.945 -4.473 1 96.88 125 CYS B N 1
ATOM 2355 C CA . CYS B 1 125 ? -6.117 -2.594 -4.953 1 96.88 125 CYS B CA 1
ATOM 2356 C C . CYS B 1 125 ? -4.715 -2.484 -5.539 1 96.88 125 CYS B C 1
ATOM 2358 O O . CYS B 1 125 ? -3.727 -2.527 -4.805 1 96.88 125 CYS B O 1
ATOM 2360 N N . LYS B 1 126 ? -4.566 -2.363 -6.816 1 97.94 126 LYS B N 1
ATOM 2361 C CA . LYS B 1 126 ? -3.305 -2.203 -7.531 1 97.94 126 LYS B CA 1
ATOM 2362 C C . LYS B 1 126 ? -2.965 -0.728 -7.727 1 97.94 126 LYS B C 1
ATOM 2364 O O . LYS B 1 126 ? -3.766 0.031 -8.281 1 97.94 126 LYS B O 1
ATOM 2369 N N . ILE B 1 127 ? -1.813 -0.353 -7.293 1 98.19 127 ILE B N 1
ATOM 2370 C CA . ILE B 1 127 ? -1.424 1.053 -7.297 1 98.19 127 ILE B CA 1
ATOM 2371 C C . ILE B 1 127 ? -0.259 1.261 -8.266 1 98.19 127 ILE B C 1
ATOM 2373 O O . ILE B 1 127 ? 0.707 0.493 -8.258 1 98.19 127 ILE B O 1
ATOM 2377 N N . TYR B 1 128 ? -0.394 2.266 -9.086 1 98.62 128 TYR B N 1
ATOM 2378 C CA . TYR B 1 128 ? 0.585 2.566 -10.125 1 98.62 128 TYR B CA 1
ATOM 2379 C C . TYR B 1 128 ? 1.129 3.982 -9.969 1 98.62 128 TYR B C 1
ATOM 2381 O O . TYR B 1 128 ? 0.395 4.898 -9.586 1 98.62 128 TYR B O 1
ATOM 2389 N N . THR B 1 129 ? 2.389 4.145 -10.25 1 98.69 129 THR B N 1
ATOM 2390 C CA . THR B 1 129 ? 3.057 5.441 -10.242 1 98.69 129 THR B CA 1
ATOM 2391 C C . THR B 1 129 ? 3.602 5.781 -11.625 1 98.69 129 THR B C 1
ATOM 2393 O O . THR B 1 129 ? 4.098 4.906 -12.336 1 98.69 129 THR B O 1
ATOM 2396 N N . LYS B 1 130 ? 3.42 7.004 -12.023 1 98.12 130 LYS B N 1
ATOM 2397 C CA . LYS B 1 130 ? 4.043 7.488 -13.25 1 98.12 130 LYS B CA 1
ATOM 2398 C C . LYS B 1 130 ? 5.473 7.957 -12.992 1 98.12 130 LYS B C 1
ATOM 2400 O O . LYS B 1 130 ? 5.695 8.914 -12.242 1 98.12 130 LYS B O 1
ATOM 2405 N N . MET B 1 131 ? 6.383 7.332 -13.633 1 97.62 131 MET B N 1
ATOM 2406 C CA . MET B 1 131 ? 7.801 7.648 -13.477 1 97.62 131 MET B CA 1
ATOM 2407 C C . MET B 1 131 ? 8.156 8.922 -14.234 1 97.62 131 MET B C 1
ATOM 2409 O O . MET B 1 131 ? 7.352 9.43 -15.016 1 97.62 131 MET B O 1
ATOM 2413 N N . THR B 1 132 ? 9.367 9.445 -13.953 1 94 132 THR B N 1
ATOM 2414 C CA . THR B 1 132 ? 9.82 10.688 -14.562 1 94 132 THR B CA 1
ATOM 2415 C C . THR B 1 132 ? 9.969 10.523 -16.078 1 94 132 THR B C 1
ATOM 2417 O O . THR B 1 132 ? 9.906 11.5 -16.828 1 94 132 THR B O 1
ATOM 2420 N N . ASP B 1 133 ? 10.203 9.305 -16.578 1 95.31 133 ASP B N 1
ATOM 2421 C CA . ASP B 1 133 ? 10.297 9.047 -18.016 1 95.31 133 ASP B CA 1
ATOM 2422 C C . ASP B 1 133 ? 8.922 8.742 -18.609 1 95.31 133 ASP B C 1
ATOM 2424 O O . ASP B 1 133 ? 8.82 8.242 -19.734 1 95.31 133 ASP B O 1
ATOM 2428 N N . ASN B 1 134 ? 7.863 8.922 -17.828 1 95.44 134 ASN B N 1
ATOM 2429 C CA . ASN B 1 134 ? 6.465 8.828 -18.234 1 95.44 134 ASN B CA 1
ATOM 2430 C C . ASN B 1 134 ? 5.988 7.383 -18.281 1 95.44 134 ASN B C 1
ATOM 2432 O O . ASN B 1 134 ? 4.855 7.109 -18.688 1 95.44 134 ASN B O 1
ATOM 2436 N N . LYS B 1 135 ? 6.812 6.469 -17.875 1 97.44 135 LYS B N 1
ATOM 2437 C CA . LYS B 1 135 ? 6.379 5.078 -17.766 1 97.44 135 LYS B CA 1
ATOM 2438 C C . LYS B 1 135 ? 5.559 4.852 -16.5 1 97.44 135 LYS B C 1
ATOM 2440 O O . LYS B 1 135 ? 5.887 5.391 -15.445 1 97.44 135 LYS B O 1
ATOM 2445 N N . TRP B 1 136 ? 4.527 4.082 -16.656 1 98.44 136 TRP B N 1
ATOM 2446 C CA . TRP B 1 136 ? 3.746 3.666 -15.492 1 98.44 136 TRP B CA 1
ATOM 2447 C C . TRP B 1 136 ? 4.25 2.336 -14.945 1 98.44 136 TRP B C 1
ATOM 2449 O O . TRP B 1 136 ? 4.379 1.36 -15.688 1 98.44 136 TRP B O 1
ATOM 2459 N N . LEU B 1 137 ? 4.555 2.295 -13.656 1 98.69 137 LEU B N 1
ATOM 2460 C CA . LEU B 1 137 ? 5.012 1.066 -13.016 1 98.69 137 LEU B CA 1
ATOM 2461 C C . LEU B 1 137 ? 4.062 0.651 -11.898 1 98.69 137 LEU B C 1
ATOM 2463 O O . LEU B 1 137 ? 3.455 1.503 -11.242 1 98.69 137 LEU B O 1
ATOM 2467 N N . PHE B 1 138 ? 3.906 -0.651 -11.758 1 98.62 138 PHE B N 1
ATOM 2468 C CA . PHE B 1 138 ? 3.199 -1.239 -10.625 1 98.62 138 PHE B CA 1
ATOM 2469 C C . PHE B 1 138 ? 3.965 -1.007 -9.328 1 98.62 138 PHE B C 1
ATOM 2471 O O . PHE B 1 138 ? 5.055 -1.554 -9.141 1 98.62 138 PHE B O 1
ATOM 2478 N N . TYR B 1 139 ? 3.375 -0.246 -8.461 1 98.25 139 TYR B N 1
ATOM 2479 C CA . TYR B 1 139 ? 4.113 0.31 -7.332 1 98.25 139 TYR B CA 1
ATOM 2480 C C . TYR B 1 139 ? 3.82 -0.467 -6.055 1 98.25 139 TYR B C 1
ATOM 2482 O O . TYR B 1 139 ? 4.727 -0.725 -5.258 1 98.25 139 TYR B O 1
ATOM 2490 N N . SER B 1 140 ? 2.561 -0.777 -5.867 1 96.19 140 SER B N 1
ATOM 2491 C CA . SER B 1 140 ? 2.137 -1.504 -4.676 1 96.19 140 SER B CA 1
ATOM 2492 C C . SER B 1 140 ? 0.752 -2.115 -4.863 1 96.19 140 SER B C 1
ATOM 2494 O O . SER B 1 140 ? 0.063 -1.815 -5.84 1 96.19 140 SER B O 1
ATOM 2496 N N . GLN B 1 141 ? 0.392 -2.965 -4.004 1 94.62 141 GLN B N 1
ATOM 2497 C CA . GLN B 1 141 ? -0.979 -3.461 -3.957 1 94.62 141 GLN B CA 1
ATOM 2498 C C . GLN B 1 141 ? -1.342 -3.941 -2.553 1 94.62 141 GLN B C 1
ATOM 2500 O O . GLN B 1 141 ? -0.464 -4.316 -1.774 1 94.62 141 GLN B O 1
ATOM 2505 N N . THR B 1 142 ? -2.605 -3.961 -2.381 1 90.06 142 THR B N 1
ATOM 2506 C CA . THR B 1 142 ? -3.094 -4.672 -1.203 1 90.06 142 THR B CA 1
ATOM 2507 C C . THR B 1 142 ? -3.121 -6.176 -1.451 1 90.06 142 THR B C 1
ATOM 2509 O O . THR B 1 142 ? -3.1 -6.621 -2.602 1 90.06 142 THR B O 1
ATOM 2512 N N . GLY B 1 143 ? -3.018 -7.02 -0.449 1 90.56 143 GLY B N 1
ATOM 2513 C CA . GLY B 1 143 ? -3.34 -8.422 -0.651 1 90.56 143 GLY B CA 1
ATOM 2514 C C . GLY B 1 143 ? -4.801 -8.656 -0.987 1 90.56 143 GLY B C 1
ATOM 2515 O O . GLY B 1 143 ? -5.613 -7.734 -0.921 1 90.56 143 GLY B O 1
ATOM 2516 N N . ALA B 1 144 ? -5.078 -9.781 -1.574 1 95.62 144 ALA B N 1
ATOM 2517 C CA . ALA B 1 144 ? -6.461 -10.156 -1.854 1 95.62 144 ALA B CA 1
ATOM 2518 C C . ALA B 1 144 ? -7.27 -10.273 -0.564 1 95.62 144 ALA B C 1
ATOM 2520 O O . ALA B 1 144 ? -6.965 -11.117 0.289 1 95.62 144 ALA B O 1
ATOM 2521 N N . LEU B 1 145 ? -8.273 -9.43 -0.479 1 96 145 LEU B N 1
ATOM 2522 C CA . LEU B 1 145 ? -9.078 -9.398 0.738 1 96 145 LEU B CA 1
ATOM 2523 C C . LEU B 1 145 ? -10.562 -9.516 0.413 1 96 145 LEU B C 1
ATOM 2525 O O . LEU B 1 145 ? -11.023 -9.008 -0.616 1 96 145 LEU B O 1
ATOM 2529 N N . ASP B 1 146 ? -11.266 -10.148 1.303 1 94.88 146 ASP B N 1
ATOM 2530 C CA . ASP B 1 146 ? -12.711 -10.289 1.189 1 94.88 146 ASP B CA 1
ATOM 2531 C C . ASP B 1 146 ? -13.438 -9.172 1.941 1 94.88 146 ASP B C 1
ATOM 2533 O O . ASP B 1 146 ? -13.398 -9.125 3.172 1 94.88 146 ASP B O 1
ATOM 2537 N N . TYR B 1 147 ? -14.086 -8.32 1.223 1 91.31 147 TYR B N 1
ATOM 2538 C CA . TYR B 1 147 ? -14.766 -7.18 1.831 1 91.31 147 TYR B CA 1
ATOM 2539 C C . TYR B 1 147 ? -16.266 -7.445 1.96 1 91.31 147 TYR B C 1
ATOM 2541 O O . TYR B 1 147 ? -17.031 -6.547 2.314 1 91.31 147 TYR B O 1
ATOM 2549 N N . SER B 1 148 ? -16.734 -8.625 1.659 1 84.69 148 SER B N 1
ATOM 2550 C CA . SER B 1 148 ? -18.156 -8.945 1.619 1 84.69 148 SER B CA 1
ATOM 2551 C C . SER B 1 148 ? -18.797 -8.797 2.994 1 84.69 148 SER B C 1
ATOM 2553 O O . SER B 1 148 ? -20.016 -8.609 3.104 1 84.69 148 SER B O 1
ATOM 2555 N N . PHE B 1 149 ? -18.047 -8.773 3.947 1 76.94 149 PHE B N 1
ATOM 2556 C CA . PHE B 1 149 ? -18.594 -8.727 5.301 1 76.94 149 PHE B CA 1
ATOM 2557 C C . PHE B 1 149 ? -18.453 -7.332 5.891 1 76.94 149 PHE B C 1
ATOM 2559 O O . PHE B 1 149 ? -18.922 -7.074 7.004 1 76.94 149 PHE B O 1
ATOM 2566 N N . ILE B 1 150 ? -17.703 -6.52 5.266 1 72.88 150 ILE B N 1
ATOM 2567 C CA . ILE B 1 150 ? -17.484 -5.18 5.797 1 72.88 150 ILE B CA 1
ATOM 2568 C C . ILE B 1 150 ? -18.625 -4.254 5.367 1 72.88 150 ILE B C 1
ATOM 2570 O O . ILE B 1 150 ? -18.891 -4.105 4.172 1 72.88 150 ILE B O 1
ATOM 2574 N N . LYS B 1 151 ? -19.672 -4.098 6.262 1 60.22 151 LYS B N 1
ATOM 2575 C CA . LYS B 1 151 ? -20.828 -3.242 6 1 60.22 151 LYS B CA 1
ATOM 2576 C C . LYS B 1 151 ? -20.391 -1.804 5.734 1 60.22 151 LYS B C 1
ATOM 2578 O O . LYS B 1 151 ? -19.641 -1.224 6.508 1 60.22 151 LYS B O 1
ATOM 2583 N N . GLN B 1 152 ? -20.266 -1.371 4.559 1 52.53 152 GLN B N 1
ATOM 2584 C CA . GLN B 1 152 ? -20.094 0.059 4.328 1 52.53 152 GLN B CA 1
ATOM 2585 C C . GLN B 1 152 ? -21.281 0.852 4.867 1 52.53 152 GLN B C 1
ATOM 2587 O O . GLN B 1 152 ? -22.406 0.662 4.422 1 52.53 152 GLN B O 1
ATOM 2592 N N . GLU B 1 153 ? -21.266 1.032 6.133 1 47.5 153 GLU B N 1
ATOM 2593 C CA . GLU B 1 153 ? -22.406 1.845 6.551 1 47.5 153 GLU B CA 1
ATOM 2594 C C . GLU B 1 153 ? -22.422 3.195 5.84 1 47.5 153 GLU B C 1
ATOM 2596 O O . GLU B 1 153 ? -21.359 3.754 5.551 1 47.5 153 GLU B O 1
#

Nearest PDB structures (foldseek):
  3d9r-assembly2_D  TM=7.842E-01  e=1.252E-05  Pectobacterium atrosepticum
  3rob-assembly2_D  TM=7.360E-01  e=2.018E-05  Planctopirus limnophila DSM 3776
  3soy-assembly1_A-2  TM=6.787E-01  e=1.252E-05  Salmonella enterica subsp. enterica serovar Typhimurium str. LT2
  9jp5-assembly1_F  TM=5.901E-01  e=1.035E-03  Rhodococcus jostii RHA1
  3bb9-assembly3_E  TM=5.992E-01  e=4.600E-03  Shewanella frigidimarina NCIMB 400

pLDDT: mean 94.85, std 8.77, range [45.78, 98.75]

InterPro domains:
  IPR032710 NTF2-like domain superfamily [SSF54427] (4-140)

Foldseek 3Di:
DPPLFVVLQVVVVVLVVVCLVCVVVVNCLVNLVQADQFAFAWAAPDQARPDCVRTDGDQGGDDSVSVNVVSNVLVVFWDKPDWDKDWPDKDADPVRFKIKTKIFIWTWIAGPPPRDIDTQGAIKIWMWGQDPVRRIGGHYMYGGHHCVPVPPD/DPPLFVVLQVVVVVLVVVCLVCVVVVPCLVNLVQADQFAFAWAAPDQARPDCVRTDGDQGGDDPVSVNVVSNVLVVFWDKPDWDKDWPDKDADPVRFKIKTKIFIWTWIAGPPPRDIDTQGAIKIWIWGQDPVRRIGGHYMYGGHHCVPVPPD